Protein AF-A0A8H3D8M4-F1 (afdb_monomer)

Mean predicted aligned error: 23.38 Å

Solvent-accessible surface area (backbone atoms only — not comparable to full-atom values): 18967 Å² total; per-residue (Å²): 136,84,85,84,76,81,76,81,79,76,80,73,78,76,80,76,82,80,77,78,79,80,81,75,84,79,83,83,85,80,83,78,85,78,88,73,93,68,90,73,90,82,71,57,75,72,57,60,55,52,68,71,66,71,61,83,83,73,72,85,71,72,82,76,78,73,50,75,65,56,54,49,50,57,50,52,50,52,50,52,50,52,58,72,64,51,72,63,98,80,32,80,66,53,53,50,51,49,53,50,50,53,53,51,51,52,51,54,51,50,52,51,52,53,50,54,52,52,54,54,52,62,76,71,54,80,87,80,80,86,84,90,87,84,86,86,89,80,93,73,91,72,83,81,79,76,76,83,75,83,68,81,68,96,81,73,78,77,51,77,66,57,54,49,52,67,69,70,68,61,81,83,75,83,71,92,67,93,71,91,78,66,81,82,69,80,74,69,52,91,46,48,39,74,58,8,51,54,47,38,62,76,75,40,47,85,30,35,36,36,53,82,90,45,64,65,58,88,36,55,43,38,37,54,40,69,74,34,47,40,60,63,55,84,97,53,91,64,44,68,41,38,42,71,62,62,46,60,33,41,68,54,55,46,47,56,30,43,41,29,39,52,77,68,33,60,72,49,82,70,93,55,83,46,45,84,50,66,65,62,40,21,8,30,50,42,26,44,65,71,55,15,103

InterPro domains:
  IPR002327 Cytochrome c, class IA/ IB [PR00604] (203-210)
  IPR002327 Cytochrome c, class IA/ IB [PR00604] (216-231)
  IPR002327 Cytochrome c, class IA/ IB [PR00604] (232-242)
  IPR002327 Cytochrome c, class IA/ IB [PR00604] (246-262)
  IPR002327 Cytochrome c, class IA/ IB [PR00604] (265-275)
  IPR002327 Cytochrome c, class IA/ IB [PR00604] (282-290)
  IPR002327 Cytochrome c, class IA/ IB [PTHR11961] (183-290)
  IPR009056 Cytochrome c-like domain [PF00034] (194-290)
  IPR009056 Cytochrome c-like domain [PS51007] (191-292)
  IPR028160 Ribosome biogenesis protein Slx9-like [PF15341] (66-167)
  IPR036909 Cytochrome c-like domain superfamily [G3DSA:1.10.760.10] (176-291)
  IPR036909 Cytochrome c-like domain superfamily [SSF46626] (190-289)

Secondary structure (DSSP, 8-state):
------------PPPPP-PPP--PPP--------------TT--HHHHHHHHH-S--------PPPPHHHHHHHHHHHHHHHHHT---S--HHHHHHHHHHHHHHHHHHHHHHHHHHHHHHHHH-PPPPP----------PPP----------TT-PPPHHHHHHHHH-S--------S-----PPPP----HHHHHHHHHHHTTTT---STTPPP-SS---TT-TTPBTT--TT----HHHHHH-PBP-HHHHHHHHH-HHHHSTT----------HHHHHHHHHHHHHH--

Nearest PDB structures (foldseek):
  7mri-assembly3_E  TM=1.004E+00  e=3.363E-17  Saccharomyces cerevisiae S288C
  2n18-assembly1_B  TM=9.962E-01  e=3.153E-17  Saccharomyces cerevisiae S288C
  6egy-assembly1_A  TM=9.968E-01  e=4.083E-17  Saccharomyces cerevisiae
  4ye1-assembly2_B  TM=9.986E-01  e=8.871E-17  Saccharomyces cerevisiae S288C
  1raq-assembly1_A-2  TM=9.932E-01  e=2.056E-16  Saccharomyces cerevisiae

Organism: NCBI:txid456999

Radius of gyration: 39.95 Å; Cα contacts (8 Å, |Δi|>4): 185; chains: 1; bounding box: 75×94×117 Å

Sequence (293 aa):
MPKDRRSKLTQRHQPSAKTTSRIFAVSEGQTEKLDQGKDFSGLSANELLRTTVTQPTSTPKAPAVPTKKEKQQAKHERFLQRLAAGTPPYSKSHNRRLKRKQKATLSTDLESVQKALNSIAEDILPPAAEPDGKPEDGHTARPKQVSRMIGEGKGVTLTKQQRKRALFNFPNHILHLSHSSHPSKMPFADGKADAGAKLFTTRCAQCHTTEAGGPHKVGPNLHGLFGRKTGQAAGFSYTEANIKKGVTWNEQTLFDYLENPKKYIPGTKMAFAGLKKDKDRNDLITWLRENTK

Foldseek 3Di:
DDDDDPDPPPPDDDDPDDDDDDDDDDDDDDDDDDDDPDDPVDDDPVVVVVVVVPDPPPDPDDPDDDDPVVVVVVVVVVVVVCVVVCPDPPDVVVVVVVVVVVVVVVVVVVVVVVVVVVVVVVVPDDDDDDDDDDDDDDDDDDDDDDDPPPDDDDPDDDDPVRVVVVVVPDPPPPDPDPDDDDPCPDAADAAAQVLLVVCCVVAPVQQEAQDDVDDGHVHAYCAVQAQDFFPPRPPDDWDPQRVVLRDGDDLRLQLVCQQAVCVSRPPGPPPHRHDNDSNNSNNNSNNSVVRRD

Structure (mmCIF, N/CA/C/O backbone):
data_AF-A0A8H3D8M4-F1
#
_entry.id   AF-A0A8H3D8M4-F1
#
loop_
_atom_site.group_PDB
_atom_site.id
_atom_site.type_symbol
_atom_site.label_atom_id
_atom_site.label_alt_id
_atom_site.label_comp_id
_atom_site.label_asym_id
_atom_site.label_entity_id
_atom_site.label_seq_id
_atom_site.pdbx_PDB_ins_code
_atom_site.Cartn_x
_atom_site.Cartn_y
_atom_site.Cartn_z
_atom_site.occupancy
_atom_site.B_iso_or_equiv
_atom_site.auth_seq_id
_atom_site.auth_comp_id
_atom_site.auth_asym_id
_atom_site.auth_atom_id
_atom_site.pdbx_PDB_model_num
ATOM 1 N N . MET A 1 1 ? 14.894 15.666 51.536 1.00 39.97 1 MET A N 1
ATOM 2 C CA . MET A 1 1 ? 15.602 14.600 50.791 1.00 39.97 1 MET A CA 1
ATOM 3 C C . MET A 1 1 ? 15.336 14.790 49.295 1.00 39.97 1 MET A C 1
ATOM 5 O O . MET A 1 1 ? 14.245 15.245 48.969 1.00 39.97 1 MET A O 1
ATOM 9 N N . PRO A 1 2 ? 16.343 14.627 48.422 1.00 50.88 2 PRO A N 1
ATOM 10 C CA . PRO A 1 2 ? 16.537 15.485 47.245 1.00 50.88 2 PRO A CA 1
ATOM 11 C C . PRO A 1 2 ? 15.731 15.079 46.004 1.00 50.88 2 PRO A C 1
ATOM 13 O O . PRO A 1 2 ? 15.497 13.905 45.752 1.00 50.88 2 PRO A O 1
ATOM 16 N N . LYS A 1 3 ? 15.354 16.084 45.202 1.00 49.78 3 LYS A N 1
ATOM 17 C CA . LYS A 1 3 ? 14.789 15.930 43.854 1.00 49.78 3 LYS A CA 1
ATOM 18 C C . LYS A 1 3 ? 15.902 15.520 42.887 1.00 49.78 3 LYS A C 1
ATOM 20 O O . LYS A 1 3 ? 16.770 16.341 42.586 1.00 49.78 3 LYS A O 1
ATOM 25 N N . ASP A 1 4 ? 15.843 14.299 42.366 1.00 50.12 4 ASP A N 1
ATOM 26 C CA . ASP A 1 4 ? 16.759 13.834 41.324 1.00 50.12 4 ASP A CA 1
ATOM 27 C C . ASP A 1 4 ? 16.557 14.620 40.022 1.00 50.12 4 ASP A C 1
ATOM 29 O O . ASP A 1 4 ? 15.626 14.405 39.241 1.00 50.12 4 ASP A O 1
ATOM 33 N N . ARG A 1 5 ? 17.475 15.556 39.765 1.00 53.50 5 ARG A N 1
ATOM 34 C CA . ARG A 1 5 ? 17.695 16.123 38.434 1.00 53.50 5 ARG A CA 1
ATOM 35 C C . ARG A 1 5 ? 18.398 15.071 37.585 1.00 53.50 5 ARG A C 1
ATOM 37 O O . ARG A 1 5 ? 19.619 14.948 37.622 1.00 53.50 5 ARG A O 1
ATOM 44 N N . ARG A 1 6 ? 17.638 14.355 36.759 1.00 48.19 6 ARG A N 1
ATOM 45 C CA . ARG A 1 6 ? 18.206 13.528 35.689 1.00 48.19 6 ARG A CA 1
ATOM 46 C C . ARG A 1 6 ? 18.888 14.445 34.668 1.00 48.19 6 ARG A C 1
ATOM 48 O O . ARG A 1 6 ? 18.226 15.148 33.902 1.00 48.19 6 ARG A O 1
ATOM 55 N N . SER A 1 7 ? 20.216 14.479 34.699 1.00 52.22 7 SER A N 1
ATOM 56 C CA . SER A 1 7 ? 21.042 15.192 33.731 1.00 52.22 7 SER A CA 1
ATOM 57 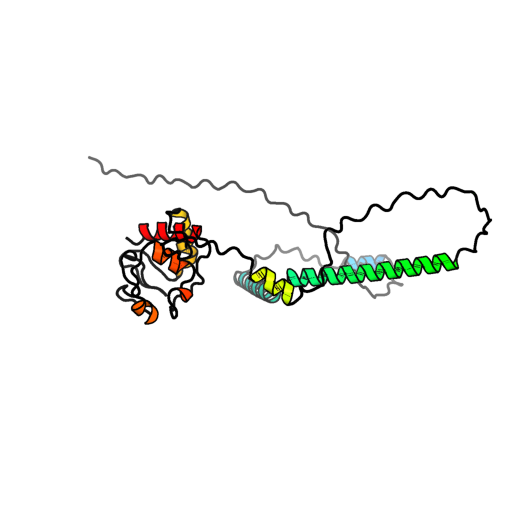C C . SER A 1 7 ? 20.819 14.601 32.334 1.00 52.22 7 SER A C 1
ATOM 59 O O . SER A 1 7 ? 20.891 13.392 32.114 1.00 52.22 7 SER A O 1
ATOM 61 N N . LYS A 1 8 ? 20.503 15.464 31.363 1.00 51.81 8 LYS A N 1
ATOM 62 C CA . LYS A 1 8 ? 20.513 15.098 29.945 1.00 51.81 8 LYS A CA 1
ATOM 63 C C . LYS A 1 8 ? 21.968 14.885 29.540 1.00 51.81 8 LYS A C 1
ATOM 65 O O . LYS A 1 8 ? 22.690 15.851 29.308 1.00 51.81 8 LYS A O 1
ATOM 70 N N . LEU A 1 9 ? 22.382 13.623 29.458 1.00 47.78 9 LEU A N 1
ATOM 71 C CA . LEU A 1 9 ? 23.601 13.217 28.772 1.00 47.78 9 LEU A CA 1
ATOM 72 C C . LEU A 1 9 ? 23.434 13.569 27.290 1.00 47.78 9 LEU A C 1
ATOM 74 O O . LEU A 1 9 ? 22.793 12.854 26.520 1.00 47.78 9 LEU A O 1
ATOM 78 N N . THR A 1 10 ? 23.958 14.725 26.903 1.00 52.84 10 THR A N 1
ATOM 79 C CA . THR A 1 10 ? 24.082 15.135 25.511 1.00 52.84 10 THR A CA 1
ATOM 80 C C . THR A 1 10 ? 25.160 14.270 24.868 1.00 52.84 10 THR A C 1
ATOM 82 O O . THR A 1 10 ? 26.339 14.617 24.840 1.00 52.84 10 THR A O 1
ATOM 85 N N . GLN A 1 11 ? 24.765 13.112 24.335 1.00 55.69 11 GLN A N 1
ATOM 86 C CA . GLN A 1 11 ? 25.583 12.423 23.343 1.00 55.69 11 GLN A CA 1
ATOM 87 C C . GLN A 1 11 ? 25.663 13.327 22.110 1.00 55.69 11 GLN A C 1
ATOM 89 O O . GLN A 1 11 ? 24.791 13.337 21.243 1.00 55.69 11 GLN A O 1
ATOM 94 N N . ARG A 1 12 ? 26.710 14.155 22.070 1.00 49.47 12 ARG A N 1
ATOM 95 C CA . ARG A 1 12 ? 27.158 14.830 20.856 1.00 49.47 12 ARG A CA 1
ATOM 96 C C . ARG A 1 12 ? 27.450 13.745 19.824 1.00 49.47 12 ARG A C 1
ATOM 98 O O . ARG A 1 12 ? 28.353 12.935 20.017 1.00 49.47 12 ARG A O 1
ATOM 105 N N . HIS A 1 13 ? 26.684 13.730 18.737 1.00 55.25 13 HIS A N 1
ATOM 106 C CA . HIS A 1 13 ? 27.024 12.943 17.561 1.00 55.25 13 HIS A CA 1
ATOM 107 C C . HIS A 1 13 ? 28.431 13.333 17.093 1.00 55.25 13 HIS A C 1
ATOM 109 O O . HIS A 1 13 ? 28.694 14.499 16.795 1.00 55.25 13 HIS A O 1
ATOM 115 N N . GLN A 1 14 ? 29.331 12.351 17.046 1.00 61.38 14 GLN A N 1
ATOM 116 C CA . GLN A 1 14 ? 30.623 12.490 16.385 1.00 61.38 14 GLN A CA 1
ATOM 117 C C . GLN A 1 14 ? 30.388 12.759 14.888 1.00 61.38 14 GLN A C 1
ATOM 119 O O . GLN A 1 14 ? 29.575 12.058 14.273 1.00 61.38 14 GLN A O 1
ATOM 124 N N . PRO A 1 15 ? 31.049 13.756 14.276 1.00 56.66 15 PRO A N 1
ATOM 125 C CA . PRO A 1 15 ? 30.936 13.978 12.843 1.00 56.66 15 PRO A CA 1
ATOM 126 C C . PRO A 1 15 ? 31.562 12.799 12.087 1.00 56.66 15 PRO A C 1
ATOM 128 O O . PRO A 1 15 ? 32.705 12.418 12.325 1.00 56.66 15 PRO A O 1
ATOM 131 N N . SER A 1 16 ? 30.784 12.219 11.171 1.00 60.53 16 SER A N 1
ATOM 132 C CA . SER A 1 16 ? 31.218 11.140 10.281 1.00 60.53 16 SER A CA 1
ATOM 133 C C . SER A 1 16 ? 32.475 11.545 9.499 1.00 60.53 16 SER A C 1
ATOM 135 O O . SER A 1 16 ? 32.587 12.683 9.033 1.00 60.53 16 SER A O 1
ATOM 137 N N . ALA A 1 17 ? 33.422 10.611 9.382 1.00 54.72 17 ALA A N 1
ATOM 138 C CA . ALA A 1 17 ? 34.697 10.780 8.699 1.00 54.72 17 ALA A CA 1
ATOM 139 C C . ALA A 1 17 ? 34.510 11.396 7.301 1.00 54.72 17 ALA A C 1
ATOM 141 O O . ALA A 1 17 ? 33.789 10.867 6.453 1.00 54.72 17 ALA A O 1
ATOM 142 N N . LYS A 1 18 ? 35.169 12.537 7.067 1.00 54.69 18 LYS A N 1
ATOM 143 C CA . LYS A 1 18 ? 35.181 13.228 5.775 1.00 54.69 18 LYS A CA 1
ATOM 144 C C . LYS A 1 18 ? 35.821 12.310 4.732 1.00 54.69 18 LYS A C 1
ATOM 146 O O . LYS A 1 18 ? 37.020 12.058 4.783 1.00 54.69 18 LYS A O 1
ATOM 151 N N . THR A 1 19 ? 35.031 11.829 3.778 1.00 53.59 19 THR A N 1
ATOM 152 C CA . THR A 1 19 ? 35.547 11.146 2.589 1.00 53.59 19 THR A CA 1
ATOM 153 C C . THR A 1 19 ? 36.366 12.132 1.765 1.00 53.59 19 THR A C 1
ATOM 155 O O . THR A 1 19 ? 35.858 13.189 1.383 1.00 53.59 19 THR A O 1
ATOM 158 N N .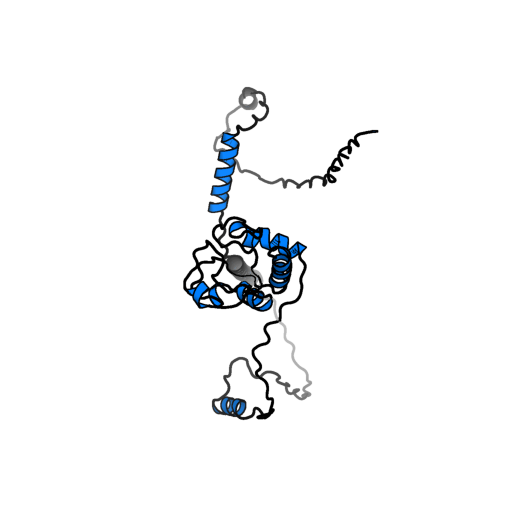 THR A 1 20 ? 37.621 11.785 1.499 1.00 52.81 20 THR A N 1
ATOM 159 C CA . THR A 1 20 ? 38.557 12.525 0.651 1.00 52.81 20 THR A CA 1
ATOM 160 C C . THR A 1 20 ? 37.907 12.855 -0.694 1.00 52.81 20 THR A C 1
ATOM 162 O O . THR A 1 20 ? 37.347 11.988 -1.369 1.00 52.81 20 THR A O 1
ATOM 165 N N . SER A 1 21 ? 37.945 14.133 -1.066 1.00 52.91 21 SER A N 1
ATOM 166 C CA . SER A 1 21 ? 37.446 14.639 -2.341 1.00 52.91 21 SER A CA 1
ATOM 167 C C . SER A 1 21 ? 38.128 13.910 -3.495 1.00 52.91 21 SER A C 1
ATOM 169 O O . SER A 1 21 ? 39.345 13.989 -3.651 1.00 52.91 21 SER A O 1
ATOM 171 N N . ARG A 1 22 ? 37.344 13.208 -4.317 1.00 51.41 22 ARG A N 1
ATOM 172 C CA . ARG A 1 22 ? 37.815 12.685 -5.601 1.00 51.41 22 ARG A CA 1
ATOM 173 C C . ARG A 1 22 ? 38.207 13.864 -6.487 1.00 51.41 22 ARG A C 1
ATOM 175 O O . ARG A 1 22 ? 37.348 14.649 -6.883 1.00 51.41 22 ARG A O 1
ATOM 182 N N . ILE A 1 23 ? 39.498 13.971 -6.773 1.00 53.66 23 ILE A N 1
ATOM 183 C CA . ILE A 1 23 ? 40.046 14.834 -7.815 1.00 53.66 23 ILE A CA 1
ATOM 184 C C 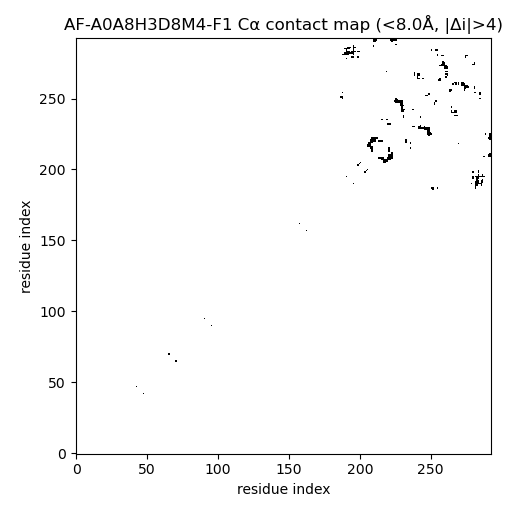. ILE A 1 23 ? 39.613 14.217 -9.147 1.00 53.66 23 ILE A C 1
ATOM 186 O O . ILE A 1 23 ? 39.991 13.091 -9.464 1.00 53.66 23 ILE A O 1
ATOM 190 N N . PHE A 1 24 ? 38.769 14.920 -9.898 1.00 48.31 24 PHE A N 1
ATOM 191 C CA . PHE A 1 24 ? 38.524 14.590 -11.297 1.00 48.31 24 PHE A CA 1
ATOM 192 C C . PHE A 1 24 ? 39.594 15.292 -12.129 1.00 48.31 24 PHE A C 1
ATOM 194 O O . PHE A 1 24 ? 39.719 16.513 -12.071 1.00 48.31 24 PHE A O 1
ATOM 201 N N . ALA A 1 25 ? 40.367 14.505 -12.875 1.00 46.09 25 ALA A N 1
ATOM 202 C CA . ALA A 1 25 ? 41.256 15.007 -13.908 1.00 46.09 25 ALA A CA 1
ATOM 203 C C . ALA A 1 25 ? 40.425 15.756 -14.962 1.00 46.09 25 ALA A C 1
ATOM 205 O O . ALA A 1 25 ? 39.492 15.195 -15.542 1.00 46.09 25 ALA A O 1
ATOM 206 N N . VAL A 1 26 ? 40.745 17.032 -15.164 1.00 46.44 26 VAL A N 1
ATOM 207 C CA . VAL A 1 26 ? 40.262 17.838 -16.285 1.00 46.44 26 VAL A CA 1
ATOM 208 C C . VAL A 1 26 ? 41.054 17.393 -17.508 1.00 46.44 26 VAL A C 1
ATOM 210 O O . VAL A 1 26 ? 42.276 17.493 -17.522 1.00 46.44 26 VAL A O 1
ATOM 213 N N . SER A 1 27 ? 40.374 16.854 -18.515 1.00 47.94 27 SER A N 1
ATOM 214 C CA . SER A 1 27 ? 40.968 16.639 -19.831 1.00 47.94 27 SER A CA 1
ATOM 215 C C . SER A 1 27 ? 41.099 17.990 -20.534 1.00 47.94 27 SER A C 1
ATOM 217 O O . SER A 1 27 ? 40.091 18.582 -20.925 1.00 47.94 27 SER A O 1
ATOM 219 N N . GLU A 1 28 ? 42.335 18.465 -20.664 1.00 51.56 28 GLU A N 1
ATOM 220 C CA . GLU A 1 28 ? 42.736 19.490 -21.627 1.00 51.56 28 GLU A CA 1
ATOM 221 C C . GLU A 1 28 ? 42.433 19.017 -23.056 1.00 51.56 28 GLU A C 1
ATOM 223 O O . GLU A 1 28 ? 42.561 17.832 -23.368 1.00 51.56 28 GLU A O 1
ATOM 228 N N . GLY A 1 29 ? 42.039 19.951 -23.925 1.00 57.03 29 GLY A N 1
ATOM 229 C CA . GLY A 1 29 ? 41.916 19.698 -25.361 1.00 57.03 29 GLY A CA 1
ATOM 230 C C . GLY A 1 29 ? 40.620 20.197 -25.993 1.00 57.03 29 GLY A C 1
ATOM 231 O O . GLY A 1 29 ? 39.897 19.419 -26.607 1.00 57.03 29 GLY A O 1
ATOM 232 N N . GLN A 1 30 ? 40.333 21.495 -25.891 1.00 37.84 30 GLN A N 1
ATOM 233 C CA . GLN A 1 30 ? 39.521 22.176 -26.900 1.00 37.84 30 GLN A CA 1
ATOM 234 C C . GLN A 1 30 ? 40.404 23.203 -27.602 1.00 37.84 30 GLN A C 1
ATOM 236 O O . GLN A 1 30 ? 40.668 24.279 -27.080 1.00 37.84 30 GLN A O 1
ATOM 241 N N . THR A 1 31 ? 40.886 22.849 -28.791 1.00 45.94 31 THR A N 1
ATOM 242 C CA . THR A 1 31 ? 41.354 23.832 -29.765 1.00 45.94 31 THR A CA 1
ATOM 243 C C . THR A 1 31 ? 40.118 24.428 -30.432 1.00 45.94 31 THR A C 1
ATOM 245 O O . THR A 1 31 ? 39.518 23.792 -31.301 1.00 45.94 31 THR A O 1
ATOM 248 N N . GLU A 1 32 ? 39.710 25.624 -30.015 1.00 44.00 32 GLU A N 1
ATOM 249 C CA . GLU A 1 32 ? 38.830 26.456 -30.834 1.00 44.00 32 GLU A CA 1
ATOM 250 C C . GLU A 1 32 ? 39.631 26.973 -32.034 1.00 44.00 32 GLU A C 1
ATOM 252 O O . GLU A 1 32 ? 40.672 27.610 -31.881 1.00 44.00 32 GLU A O 1
ATOM 257 N N . LYS A 1 33 ? 39.145 26.693 -33.246 1.00 46.56 33 LYS A N 1
ATOM 258 C CA . LYS A 1 33 ? 39.564 27.434 -34.434 1.00 46.56 33 LYS A CA 1
ATOM 259 C C . LYS A 1 33 ? 38.859 28.787 -34.395 1.00 46.56 33 LYS A C 1
ATOM 261 O O . LYS A 1 33 ? 37.658 28.859 -34.640 1.00 46.56 33 LYS A O 1
ATOM 266 N N . LEU A 1 34 ? 39.608 29.835 -34.070 1.00 43.38 34 LEU A N 1
ATOM 267 C CA . LEU A 1 34 ? 39.201 31.217 -34.290 1.00 43.38 34 LEU A CA 1
ATOM 268 C C . LEU A 1 34 ? 39.402 31.542 -35.770 1.00 43.38 34 LEU A C 1
ATOM 270 O O . LEU A 1 34 ? 40.530 31.613 -36.251 1.00 43.38 34 LEU A O 1
ATOM 274 N N . ASP A 1 35 ? 38.293 31.711 -36.478 1.00 49.62 35 ASP A N 1
ATOM 275 C CA . ASP A 1 35 ? 38.270 32.254 -37.829 1.00 49.62 35 ASP A CA 1
ATOM 276 C C . ASP A 1 35 ? 38.431 33.779 -37.715 1.00 49.62 35 ASP A C 1
ATOM 278 O O . ASP A 1 35 ? 37.522 34.485 -37.271 1.00 49.62 35 ASP A O 1
ATOM 282 N N . GLN A 1 36 ? 39.626 34.291 -38.009 1.00 43.41 36 GLN A N 1
ATOM 283 C CA . GLN A 1 36 ? 39.880 35.728 -38.109 1.00 43.41 36 GLN A CA 1
ATOM 284 C C . GLN A 1 36 ? 40.229 36.065 -39.553 1.00 43.41 36 GLN A C 1
ATOM 286 O O . GLN A 1 36 ? 41.393 36.115 -39.942 1.00 43.41 36 GLN A O 1
ATOM 291 N N . GLY A 1 37 ? 39.194 36.348 -40.340 1.00 50.25 37 GLY A N 1
ATOM 292 C CA . GLY A 1 37 ? 39.338 37.178 -41.526 1.00 50.25 37 GLY A CA 1
ATOM 293 C C . GLY A 1 37 ? 39.650 38.607 -41.093 1.00 50.25 37 GLY A C 1
ATOM 294 O O . GLY A 1 37 ? 38.737 39.355 -40.747 1.00 50.25 37 GLY A O 1
ATOM 295 N N . LYS A 1 38 ? 40.934 38.967 -41.063 1.00 52.09 38 LYS A N 1
ATOM 296 C CA . LYS A 1 38 ? 41.422 40.349 -41.152 1.00 52.09 38 LYS A CA 1
ATOM 297 C C . LYS A 1 38 ? 42.849 40.317 -41.685 1.00 52.09 38 LYS A C 1
ATOM 299 O O . LYS A 1 38 ? 43.746 39.764 -41.058 1.00 52.09 38 LYS A O 1
ATOM 304 N N . ASP A 1 39 ? 43.024 40.894 -42.863 1.00 57.56 39 ASP A N 1
ATOM 305 C CA . ASP A 1 39 ? 44.295 40.975 -43.569 1.00 57.56 39 ASP A CA 1
ATOM 306 C C . ASP A 1 39 ? 45.265 41.888 -42.800 1.00 57.56 39 ASP A C 1
ATOM 308 O O . ASP A 1 39 ? 45.011 43.078 -42.620 1.00 57.56 39 ASP A O 1
ATOM 312 N N . PHE A 1 40 ? 46.382 41.331 -42.322 1.00 57.62 40 PHE A N 1
ATOM 313 C CA . PHE A 1 40 ? 47.414 42.051 -41.555 1.00 57.62 40 PHE A CA 1
ATOM 314 C C . PHE A 1 40 ? 48.670 42.375 -42.380 1.00 57.62 40 PHE A C 1
ATOM 316 O O . PHE A 1 40 ? 49.752 42.581 -41.832 1.00 57.62 40 PHE A O 1
ATOM 323 N N . SER A 1 41 ? 48.565 42.453 -43.705 1.00 56.41 41 SER A N 1
ATOM 324 C CA . SER A 1 41 ? 49.718 42.629 -44.599 1.00 56.41 41 SER A CA 1
ATOM 325 C C . SER A 1 41 ? 50.229 44.077 -44.709 1.00 56.41 41 SER A C 1
ATOM 327 O O . SER A 1 41 ? 50.651 44.492 -45.786 1.00 56.41 41 SER A O 1
ATOM 329 N N . GLY A 1 42 ? 50.191 44.867 -43.630 1.00 59.19 42 GLY A N 1
ATOM 330 C CA . GLY A 1 42 ? 50.612 46.274 -43.701 1.00 59.19 42 GLY A CA 1
ATOM 331 C C . GLY A 1 42 ? 50.933 47.002 -42.395 1.00 59.19 42 GLY A C 1
ATOM 332 O O . GLY A 1 42 ? 51.218 48.193 -42.455 1.00 59.19 42 GLY A O 1
ATOM 333 N N . LEU A 1 43 ? 50.912 46.346 -41.230 1.00 64.12 43 LEU A N 1
ATOM 334 C CA . LEU A 1 43 ? 51.152 47.028 -39.950 1.00 64.12 43 LEU A CA 1
ATOM 335 C C . LEU A 1 43 ? 52.520 46.668 -39.362 1.00 64.12 43 LEU A C 1
ATOM 337 O O . LEU A 1 43 ? 52.912 45.503 -39.304 1.00 64.12 43 LEU A O 1
ATOM 341 N N . SER A 1 44 ? 53.245 47.690 -38.908 1.00 70.94 44 SER A N 1
ATOM 342 C CA . SER A 1 44 ? 54.532 47.543 -38.225 1.00 70.94 44 SER A CA 1
ATOM 343 C C . SER A 1 44 ? 54.345 46.897 -36.848 1.00 70.94 44 SER A C 1
ATOM 345 O O . SER A 1 44 ? 53.371 47.172 -36.146 1.00 70.94 44 SER A O 1
ATOM 347 N N . ALA A 1 45 ? 55.306 46.067 -36.429 1.00 64.81 45 ALA A N 1
ATOM 348 C CA . ALA A 1 45 ? 55.264 45.290 -35.184 1.00 64.81 45 ALA A CA 1
ATOM 349 C C . ALA A 1 45 ? 54.981 46.134 -33.921 1.00 64.81 45 ALA A C 1
ATOM 351 O O . ALA A 1 45 ? 54.374 45.647 -32.967 1.00 64.81 45 ALA A O 1
ATOM 352 N N . ASN A 1 46 ? 55.350 47.419 -33.926 1.00 69.75 46 ASN A N 1
ATOM 353 C CA . ASN A 1 46 ? 55.079 48.336 -32.815 1.00 69.75 46 ASN A CA 1
ATOM 354 C C . ASN A 1 46 ? 53.617 48.807 -32.736 1.00 69.75 46 ASN A C 1
ATOM 356 O O . ASN A 1 46 ? 53.164 49.222 -31.670 1.00 69.75 46 ASN A O 1
ATOM 360 N N . GLU A 1 47 ? 52.864 48.737 -33.831 1.00 63.31 47 GLU A N 1
ATOM 361 C CA . GLU A 1 47 ? 51.455 49.133 -33.878 1.00 63.31 47 GLU A CA 1
ATOM 362 C C . GLU A 1 47 ? 50.545 48.000 -33.382 1.00 63.31 47 GLU A C 1
ATOM 364 O O . GLU A 1 47 ? 49.617 48.240 -32.609 1.00 63.31 47 GLU A O 1
ATOM 369 N N . LEU A 1 48 ? 50.910 46.747 -33.680 1.00 60.31 48 LEU A N 1
ATOM 370 C CA . LEU A 1 48 ? 50.278 45.556 -33.104 1.00 60.31 48 LEU A CA 1
ATOM 371 C C . LEU A 1 48 ? 50.408 45.523 -31.573 1.00 60.31 48 LEU A C 1
ATOM 373 O O . LEU A 1 48 ? 49.419 45.282 -30.880 1.00 60.31 48 LEU A O 1
ATOM 377 N N . LEU A 1 49 ? 51.579 45.878 -31.035 1.00 61.75 49 LEU A N 1
ATOM 378 C CA . LEU A 1 49 ? 51.811 45.930 -29.586 1.00 61.75 49 LEU A CA 1
ATOM 379 C C . LEU A 1 49 ? 50.978 47.008 -28.872 1.00 61.75 49 LEU A C 1
ATOM 381 O O . LEU A 1 49 ? 50.623 46.837 -27.706 1.00 61.75 49 LEU A O 1
ATOM 385 N N . ARG A 1 50 ? 50.606 48.102 -29.548 1.00 62.72 50 ARG A N 1
ATOM 386 C CA . ARG A 1 50 ? 49.755 49.148 -28.949 1.00 62.72 50 ARG A CA 1
ATOM 387 C C . ARG A 1 50 ? 48.290 48.728 -28.852 1.00 62.72 50 ARG A C 1
ATOM 389 O O . ARG A 1 50 ? 47.640 49.059 -27.860 1.00 62.72 50 ARG A O 1
ATOM 396 N N . THR A 1 51 ? 47.794 47.948 -29.815 1.00 58.62 51 THR A N 1
ATOM 397 C CA . THR A 1 51 ? 46.411 47.434 -29.784 1.00 58.62 51 THR A CA 1
ATOM 398 C C . THR A 1 51 ? 46.174 46.423 -28.659 1.00 58.62 51 THR A C 1
ATOM 400 O O . THR A 1 51 ? 45.074 46.354 -28.117 1.00 58.62 51 THR A O 1
ATOM 403 N N . THR A 1 52 ? 47.212 45.701 -28.229 1.00 53.12 52 THR A N 1
ATOM 404 C CA . THR A 1 52 ? 47.132 44.760 -27.099 1.00 53.12 52 THR A CA 1
ATOM 405 C C . THR A 1 52 ? 47.303 45.418 -25.727 1.00 53.12 52 THR A C 1
ATOM 407 O O . THR A 1 52 ? 46.957 44.812 -24.718 1.00 53.12 52 THR A O 1
ATOM 410 N N . VAL A 1 53 ? 47.828 46.648 -25.665 1.00 51.56 53 VAL A N 1
ATOM 411 C CA . VAL A 1 53 ? 48.168 47.329 -24.396 1.00 51.56 53 VAL A CA 1
ATOM 412 C C . VAL A 1 53 ? 47.042 48.236 -23.881 1.00 51.56 53 VAL A C 1
ATOM 414 O O . VAL A 1 53 ? 47.030 48.597 -22.709 1.00 51.56 53 VAL A O 1
ATOM 417 N N . THR A 1 54 ? 46.033 48.545 -24.698 1.00 48.19 54 THR A N 1
ATOM 418 C CA . THR A 1 54 ? 44.837 49.297 -24.269 1.00 48.19 54 THR A CA 1
ATOM 419 C C . THR A 1 54 ? 43.606 48.400 -24.145 1.00 48.19 54 THR A C 1
ATOM 421 O O . THR A 1 54 ? 42.555 48.664 -24.717 1.00 48.19 54 THR A O 1
ATOM 424 N N . GLN A 1 55 ? 43.701 47.341 -23.338 1.00 46.22 55 GLN A N 1
ATOM 425 C CA . GLN A 1 55 ? 42.518 46.869 -22.618 1.00 46.22 55 GLN A CA 1
ATOM 426 C C . GLN A 1 55 ? 42.552 47.471 -21.210 1.00 46.22 55 GLN A C 1
ATOM 428 O O . GLN A 1 55 ? 43.536 47.265 -20.497 1.00 46.22 55 GLN A O 1
ATOM 433 N N . PRO A 1 56 ? 41.527 48.235 -20.784 1.00 43.22 56 PRO A N 1
ATOM 434 C CA . PRO A 1 56 ? 41.447 48.682 -19.406 1.00 43.22 56 PRO A CA 1
ATOM 435 C C . PRO A 1 56 ? 41.363 47.446 -18.513 1.00 43.22 56 PRO A C 1
ATOM 437 O O . PRO A 1 56 ? 40.468 46.611 -18.648 1.00 43.22 56 PRO A O 1
ATOM 440 N N . THR A 1 57 ? 42.319 47.333 -17.601 1.00 43.16 57 THR A N 1
ATOM 441 C CA . THR A 1 57 ? 42.359 46.333 -16.542 1.00 43.16 57 THR A CA 1
ATOM 442 C C . THR A 1 57 ? 41.185 46.564 -15.591 1.00 43.16 57 THR A C 1
ATOM 444 O O . THR A 1 57 ? 41.307 47.196 -14.543 1.00 43.16 57 THR A O 1
ATOM 447 N N . SER A 1 58 ? 40.006 46.041 -15.937 1.00 47.19 58 SER A N 1
ATOM 448 C CA . SER A 1 58 ? 38.965 45.821 -14.942 1.00 47.19 58 SER A CA 1
ATOM 449 C C . SER A 1 58 ? 39.487 44.753 -13.987 1.00 47.19 58 SER A C 1
ATOM 451 O O . SER A 1 58 ? 39.625 43.582 -14.347 1.00 47.19 58 SER A O 1
ATOM 453 N N . THR A 1 59 ? 39.823 45.179 -12.778 1.00 48.44 59 THR A N 1
ATOM 454 C CA . THR A 1 59 ? 40.095 44.321 -11.628 1.00 48.44 59 THR A CA 1
ATOM 455 C C . THR A 1 59 ? 39.083 43.166 -11.561 1.00 48.44 59 THR A C 1
ATOM 457 O O . THR A 1 59 ? 37.878 43.402 -11.707 1.00 48.44 59 THR A O 1
ATOM 460 N N . PRO A 1 60 ? 39.513 41.906 -11.345 1.00 48.12 60 PRO A N 1
ATOM 461 C CA . PRO A 1 60 ? 38.583 40.796 -11.203 1.00 48.12 60 PRO A CA 1
ATOM 462 C C . PRO A 1 60 ? 37.810 40.975 -9.894 1.00 48.12 60 PRO A C 1
ATOM 464 O O . PRO A 1 60 ? 38.286 40.661 -8.803 1.00 48.12 60 PRO A O 1
ATOM 467 N N . LYS A 1 61 ? 36.600 41.525 -10.000 1.00 49.88 61 LYS A N 1
ATOM 468 C CA . LYS A 1 61 ? 35.628 41.562 -8.910 1.00 49.88 61 LYS A CA 1
ATOM 469 C C . LYS A 1 61 ? 35.344 40.115 -8.500 1.00 49.88 61 LYS A C 1
ATOM 471 O O . LYS A 1 61 ? 34.947 39.305 -9.335 1.00 49.88 61 LYS A O 1
ATOM 476 N N . ALA A 1 62 ? 35.574 39.798 -7.225 1.00 58.06 62 ALA A N 1
ATOM 477 C CA . ALA A 1 62 ? 35.273 38.494 -6.638 1.00 58.06 62 ALA A CA 1
ATOM 478 C C . ALA A 1 62 ? 33.868 38.011 -7.063 1.00 58.06 62 ALA A C 1
ATOM 480 O O . ALA A 1 62 ? 32.956 38.842 -7.153 1.00 58.06 62 ALA A O 1
ATOM 481 N N . PRO A 1 63 ? 33.668 36.704 -7.333 1.00 56.44 63 PRO A N 1
ATOM 482 C CA . PRO A 1 63 ? 32.410 36.207 -7.875 1.00 56.44 63 PRO A CA 1
ATOM 483 C C . PRO A 1 63 ? 31.266 36.567 -6.925 1.00 56.44 63 PRO A C 1
ATOM 485 O O . PRO A 1 63 ? 31.223 36.115 -5.779 1.00 56.44 63 PRO A O 1
ATOM 488 N N . ALA A 1 64 ? 30.351 37.415 -7.400 1.00 70.50 64 ALA A N 1
ATOM 489 C CA . ALA A 1 64 ? 29.175 37.809 -6.645 1.00 70.50 64 ALA A CA 1
ATOM 490 C C . ALA A 1 64 ? 28.389 36.548 -6.264 1.00 70.50 64 ALA A C 1
ATOM 492 O O . ALA A 1 64 ? 28.050 35.730 -7.121 1.00 70.50 64 ALA A O 1
ATOM 493 N N . VAL A 1 65 ? 28.129 36.362 -4.968 1.00 75.62 65 VAL A N 1
ATOM 494 C CA . VAL A 1 65 ? 27.328 35.237 -4.482 1.00 75.62 65 VAL A CA 1
ATOM 495 C C . VAL A 1 65 ? 25.937 35.363 -5.107 1.00 75.62 65 VAL A C 1
ATOM 497 O O . VAL A 1 65 ? 25.260 36.355 -4.833 1.00 75.62 65 VAL A O 1
ATOM 500 N N . PRO A 1 66 ? 25.481 34.383 -5.915 1.00 78.38 66 PRO A N 1
ATOM 501 C CA . PRO A 1 66 ? 24.226 34.527 -6.628 1.00 78.38 66 PRO A CA 1
ATOM 502 C C . PRO A 1 66 ? 23.083 34.642 -5.627 1.00 78.38 66 PRO A C 1
ATOM 504 O O . PRO A 1 66 ? 23.011 33.899 -4.629 1.00 78.38 66 PRO A O 1
ATOM 507 N N . THR A 1 67 ? 22.198 35.590 -5.896 1.00 86.25 67 THR A N 1
ATOM 508 C CA . THR A 1 67 ? 21.029 35.866 -5.072 1.00 86.25 67 THR A CA 1
ATOM 509 C C . THR A 1 67 ? 20.133 34.628 -5.003 1.00 86.25 67 THR A C 1
ATOM 511 O O . THR A 1 67 ? 20.173 33.724 -5.846 1.00 86.25 67 THR A O 1
ATOM 514 N N . LYS A 1 68 ? 19.286 34.544 -3.971 1.00 88.88 68 LYS A N 1
ATOM 515 C CA . LYS A 1 68 ? 18.361 33.408 -3.801 1.00 88.88 68 LYS A CA 1
ATOM 516 C C . LYS A 1 68 ? 17.467 33.205 -5.036 1.00 88.88 68 LYS A C 1
ATOM 518 O O . LYS A 1 68 ? 17.161 32.062 -5.373 1.00 88.88 68 LYS A O 1
ATOM 523 N N . LYS A 1 69 ? 17.104 34.299 -5.714 1.00 90.31 69 LYS A N 1
ATOM 524 C CA . LYS A 1 69 ? 16.294 34.304 -6.937 1.00 90.31 69 LYS A CA 1
ATOM 525 C C . LYS A 1 69 ? 17.054 33.706 -8.123 1.00 90.31 69 LYS A C 1
ATOM 527 O O . LYS A 1 69 ? 16.542 32.785 -8.750 1.00 90.31 69 LYS A O 1
ATOM 532 N N . GLU A 1 70 ? 18.297 34.120 -8.351 1.00 89.50 70 GLU A N 1
ATOM 533 C CA . GLU A 1 70 ? 19.151 33.563 -9.413 1.00 89.50 70 GLU A CA 1
ATOM 534 C C . GLU A 1 70 ? 19.440 32.075 -9.183 1.00 89.50 70 GLU A C 1
ATOM 536 O O . GLU A 1 70 ? 19.377 31.268 -10.108 1.00 89.50 70 GLU A O 1
ATOM 541 N N . LYS A 1 71 ? 19.651 31.660 -7.925 1.00 90.00 71 LYS A N 1
ATOM 542 C CA . LYS A 1 71 ? 19.803 30.235 -7.575 1.00 90.00 71 LYS A CA 1
ATOM 543 C C . LYS A 1 71 ? 18.540 29.420 -7.867 1.00 90.00 71 LYS A C 1
ATOM 545 O O . LYS A 1 71 ? 18.644 28.249 -8.234 1.00 90.00 71 LYS A O 1
ATOM 550 N N . GLN A 1 72 ? 17.354 29.994 -7.666 1.00 89.69 72 GLN A N 1
ATOM 551 C CA . GLN A 1 72 ? 16.087 29.331 -7.987 1.00 89.69 72 GLN A CA 1
ATOM 552 C C . GLN A 1 72 ? 15.850 29.267 -9.497 1.00 89.69 72 GLN A C 1
ATOM 554 O O . GLN A 1 72 ? 15.456 28.212 -9.990 1.00 89.69 72 GLN A O 1
ATOM 559 N N . GLN A 1 73 ? 16.158 30.338 -10.226 1.00 91.81 73 GLN A N 1
ATOM 560 C CA . GLN A 1 73 ? 16.062 30.377 -11.685 1.00 91.81 73 GLN A CA 1
ATOM 561 C C . GLN A 1 73 ? 17.023 29.377 -12.333 1.00 91.81 73 GLN A C 1
ATOM 563 O O . GLN A 1 73 ? 16.578 28.543 -13.112 1.00 91.81 73 GLN A O 1
ATOM 568 N N . ALA A 1 74 ? 18.284 29.324 -11.898 1.00 87.88 74 ALA A N 1
ATOM 569 C CA . ALA A 1 74 ? 19.249 28.337 -12.385 1.00 87.88 74 ALA A CA 1
ATOM 570 C C . ALA A 1 74 ? 18.826 26.885 -12.079 1.00 87.88 74 ALA A C 1
ATOM 572 O O . ALA A 1 74 ? 19.094 25.967 -12.855 1.00 87.88 74 ALA A O 1
ATOM 573 N N . LYS A 1 75 ? 18.142 26.640 -10.950 1.00 91.44 75 LYS A N 1
ATOM 574 C CA . LYS A 1 75 ? 17.562 25.318 -10.647 1.00 91.44 75 LYS A CA 1
ATOM 575 C C . LYS A 1 75 ? 16.383 24.984 -11.558 1.00 91.44 75 LYS A C 1
ATOM 577 O O . LYS A 1 75 ? 16.283 23.842 -12.001 1.00 91.44 75 LYS A O 1
ATOM 582 N N . HIS A 1 76 ? 15.504 25.950 -11.812 1.00 91.19 76 HIS A N 1
ATOM 583 C CA . HIS A 1 76 ? 14.357 25.781 -12.699 1.00 91.19 76 HIS A CA 1
ATOM 584 C C . HIS A 1 76 ? 14.805 25.532 -14.144 1.00 91.19 76 HIS A C 1
ATOM 586 O O . HIS A 1 76 ? 14.338 24.595 -14.784 1.00 91.19 76 HIS A O 1
ATOM 592 N N . GLU A 1 77 ? 15.796 26.280 -14.616 1.00 91.62 77 GLU A N 1
ATOM 593 C CA . GLU A 1 77 ? 16.369 26.122 -15.949 1.00 91.62 77 GLU A CA 1
ATOM 594 C C . GLU A 1 77 ? 17.055 24.760 -16.118 1.00 91.62 77 GLU A C 1
ATOM 596 O O . GLU A 1 77 ? 16.791 24.048 -17.084 1.00 91.62 77 GLU A O 1
ATOM 601 N N . ARG A 1 78 ? 17.836 24.307 -15.126 1.00 85.25 78 ARG A N 1
ATOM 602 C CA . ARG A 1 78 ? 18.408 22.946 -15.129 1.00 85.25 78 ARG A CA 1
ATOM 603 C C . ARG A 1 78 ? 17.344 21.850 -15.108 1.00 85.25 78 ARG A C 1
ATOM 605 O O . ARG A 1 78 ? 17.563 20.769 -15.653 1.00 85.25 78 ARG A O 1
ATOM 612 N N . PHE A 1 79 ? 16.204 22.092 -14.465 1.00 84.38 79 PHE A N 1
ATOM 613 C CA . PHE A 1 79 ? 15.080 21.160 -14.476 1.00 84.38 79 PHE A CA 1
ATOM 614 C C . PHE A 1 79 ? 14.442 21.076 -15.869 1.00 84.38 79 PHE A C 1
ATOM 616 O O . PHE A 1 79 ? 14.229 19.970 -16.364 1.00 84.38 79 PHE A O 1
ATOM 623 N N . LEU A 1 80 ? 14.234 22.215 -16.535 1.00 87.44 80 LEU A N 1
ATOM 624 C CA . LEU A 1 80 ? 13.750 22.260 -17.918 1.00 87.44 80 LEU A CA 1
ATOM 625 C C . LEU A 1 80 ? 14.741 21.615 -18.891 1.00 87.44 80 LEU A C 1
ATOM 627 O O . LEU A 1 80 ? 14.333 20.804 -19.715 1.00 87.44 80 LEU A O 1
ATOM 631 N N . GLN A 1 81 ? 16.042 21.867 -18.739 1.00 81.50 81 GLN A N 1
ATOM 632 C CA . GLN A 1 81 ? 17.084 21.195 -19.520 1.00 81.50 81 GLN A CA 1
ATOM 633 C C . GLN A 1 81 ? 17.087 19.681 -19.293 1.00 81.50 81 GLN A C 1
ATOM 635 O O . GLN A 1 81 ? 17.313 18.929 -20.231 1.00 81.50 81 GLN A O 1
ATOM 640 N N . ARG A 1 82 ? 16.795 19.199 -18.079 1.00 75.62 82 ARG A N 1
ATOM 641 C CA . ARG A 1 82 ? 16.694 17.759 -17.790 1.00 75.62 82 ARG A CA 1
ATOM 642 C C . ARG A 1 82 ? 15.442 17.119 -18.391 1.00 75.62 82 ARG A C 1
ATOM 644 O O . ARG A 1 82 ? 15.488 15.947 -18.758 1.00 75.62 82 ARG A O 1
ATOM 651 N N . LEU A 1 83 ? 14.345 17.868 -18.480 1.00 76.94 83 LEU A N 1
ATOM 652 C CA . LEU A 1 83 ? 13.136 17.438 -19.180 1.00 76.94 83 LEU A CA 1
ATOM 653 C C . LEU A 1 83 ? 13.339 17.441 -20.700 1.00 76.94 83 LEU A C 1
ATOM 655 O O . LEU A 1 83 ? 12.939 16.486 -21.358 1.00 76.94 83 LEU A O 1
ATOM 659 N N . ALA A 1 84 ? 14.016 18.456 -21.240 1.00 73.44 84 ALA A N 1
ATOM 660 C CA . ALA A 1 84 ? 14.349 18.570 -22.660 1.00 73.44 84 ALA A CA 1
ATOM 661 C C . ALA A 1 84 ? 15.403 17.537 -23.097 1.00 73.44 84 ALA A C 1
ATOM 663 O O . ALA A 1 84 ? 15.259 16.899 -24.133 1.00 73.44 84 ALA A O 1
ATOM 664 N N . ALA A 1 85 ? 16.411 17.281 -22.259 1.00 69.62 85 ALA A N 1
ATOM 665 C CA . ALA A 1 85 ? 17.353 16.170 -22.404 1.00 69.62 85 ALA A CA 1
ATOM 666 C C . ALA A 1 85 ? 16.732 14.815 -22.022 1.00 69.62 85 ALA A C 1
ATOM 668 O O . ALA A 1 85 ? 17.453 13.813 -21.941 1.00 69.62 85 ALA A O 1
ATOM 669 N N . GLY A 1 86 ? 15.416 14.794 -21.765 1.00 58.81 86 GLY A N 1
ATOM 670 C CA . GLY A 1 86 ? 14.597 13.630 -21.486 1.00 58.81 86 GLY A CA 1
ATOM 671 C C . GLY A 1 86 ? 14.842 12.559 -22.530 1.00 58.81 86 GLY A C 1
ATOM 672 O O . GLY A 1 86 ? 14.209 12.516 -23.575 1.00 58.81 86 GLY A O 1
ATOM 673 N N . THR A 1 87 ? 15.790 11.679 -22.235 1.00 62.19 87 THR A N 1
ATOM 674 C CA . THR A 1 87 ? 16.059 10.497 -23.033 1.00 62.19 87 THR A CA 1
ATOM 675 C C . THR A 1 87 ? 14.921 9.541 -22.703 1.00 62.19 87 THR A C 1
ATOM 677 O O . THR A 1 87 ? 14.862 9.046 -21.571 1.00 62.19 87 THR A O 1
ATOM 680 N N . PRO A 1 88 ? 13.965 9.308 -23.621 1.00 58.06 88 PRO A N 1
ATOM 681 C CA . PRO A 1 88 ? 12.843 8.441 -23.324 1.00 58.06 88 PRO A CA 1
ATOM 682 C C . PRO A 1 88 ? 13.365 7.033 -22.996 1.00 58.06 88 PRO A C 1
ATOM 684 O O . PRO A 1 88 ? 14.377 6.590 -23.552 1.00 58.06 88 PRO A O 1
ATOM 687 N N . PRO A 1 89 ? 12.674 6.283 -22.122 1.00 53.34 89 PRO A N 1
ATOM 688 C CA . PRO A 1 89 ? 13.099 4.971 -21.629 1.00 53.34 89 PRO A CA 1
ATOM 689 C C . PRO A 1 89 ? 13.073 3.873 -22.707 1.00 53.34 89 PRO A C 1
ATOM 691 O O . PRO A 1 89 ? 13.210 2.692 -22.399 1.00 53.34 89 PRO A O 1
ATOM 694 N N . TYR A 1 90 ? 12.937 4.238 -23.981 1.00 59.59 90 TYR A N 1
ATOM 695 C CA . TYR A 1 90 ? 13.163 3.364 -25.114 1.00 59.59 90 TYR A CA 1
ATOM 696 C C . TYR A 1 90 ? 14.322 3.891 -25.954 1.00 59.59 90 TYR A C 1
ATOM 698 O O . TYR A 1 90 ? 14.112 4.539 -26.968 1.00 59.59 90 TYR A O 1
ATOM 706 N N . SER A 1 91 ? 15.560 3.558 -25.580 1.00 61.16 91 SER A N 1
ATOM 707 C CA . SER A 1 91 ? 16.593 3.404 -26.612 1.00 61.16 91 SER A CA 1
ATOM 708 C C . SER A 1 91 ? 17.872 2.675 -26.213 1.00 61.16 91 SER A C 1
ATOM 710 O O . SER A 1 91 ? 18.739 2.576 -27.061 1.00 61.16 91 SER A O 1
ATOM 712 N N . LYS A 1 92 ? 18.061 2.045 -25.039 1.00 65.94 92 LYS A N 1
ATOM 713 C CA . LYS A 1 92 ? 19.238 1.139 -24.912 1.00 65.94 92 LYS A CA 1
ATOM 714 C C . LYS A 1 92 ? 19.226 0.070 -26.018 1.00 65.94 92 LYS A C 1
ATOM 716 O O . LYS A 1 92 ? 20.269 -0.283 -26.551 1.00 65.94 92 LYS A O 1
ATOM 721 N N . SER A 1 93 ? 18.039 -0.402 -26.408 1.00 67.81 93 SER A N 1
ATOM 722 C CA . SER A 1 93 ? 17.843 -1.240 -27.600 1.00 67.81 93 SER A CA 1
ATOM 723 C C . SER A 1 93 ? 18.069 -0.474 -28.914 1.00 67.81 93 SER A C 1
ATOM 725 O O . SER A 1 93 ? 18.827 -0.927 -29.767 1.00 67.81 93 SER A O 1
ATOM 727 N N . HIS A 1 94 ? 17.481 0.714 -29.067 1.00 75.00 94 HIS A N 1
ATOM 728 C CA . HIS A 1 94 ? 17.581 1.505 -30.297 1.00 75.00 94 HIS A CA 1
ATOM 729 C C . HIS A 1 94 ? 18.998 2.056 -30.554 1.00 75.00 94 HIS A C 1
ATOM 731 O O . HIS A 1 94 ? 19.515 1.874 -31.644 1.00 75.00 94 HIS A O 1
ATOM 737 N N . ASN A 1 95 ? 19.701 2.567 -29.544 1.00 77.75 95 ASN A N 1
ATOM 738 C CA . ASN A 1 95 ? 21.121 2.925 -29.590 1.00 77.75 95 ASN A CA 1
ATOM 739 C C . ASN A 1 95 ? 22.009 1.716 -29.893 1.00 77.75 95 ASN A C 1
ATOM 741 O O . ASN A 1 95 ? 22.966 1.838 -30.650 1.00 77.75 95 ASN A O 1
ATOM 745 N N . ARG A 1 96 ? 21.688 0.524 -29.366 1.00 82.94 96 ARG A N 1
ATOM 746 C CA . ARG A 1 96 ? 22.369 -0.713 -29.788 1.00 82.94 96 ARG A CA 1
ATOM 747 C C . ARG A 1 96 ? 22.112 -1.019 -31.265 1.00 82.94 96 ARG A C 1
ATOM 749 O O . ARG A 1 96 ? 23.030 -1.449 -31.953 1.00 82.94 96 ARG A O 1
ATOM 756 N N . ARG A 1 97 ? 20.899 -0.767 -31.765 1.00 83.75 97 ARG A N 1
ATOM 757 C CA . ARG A 1 97 ? 20.546 -0.927 -33.183 1.00 83.75 97 ARG A CA 1
ATOM 758 C C . ARG A 1 97 ? 21.275 0.083 -34.073 1.00 83.75 97 ARG A C 1
ATOM 760 O O . ARG A 1 97 ? 21.794 -0.315 -35.106 1.00 83.75 97 ARG A O 1
ATOM 767 N N . LEU A 1 98 ? 21.366 1.344 -33.654 1.00 80.31 98 LEU A N 1
ATOM 768 C CA . LEU A 1 98 ? 22.099 2.396 -34.359 1.00 80.31 98 LEU A CA 1
ATOM 769 C C . LEU A 1 98 ? 23.600 2.102 -34.389 1.00 80.31 98 LEU A C 1
ATOM 771 O O . LEU A 1 98 ? 24.183 2.113 -35.465 1.00 80.31 98 LEU A O 1
ATOM 775 N N . LYS A 1 99 ? 24.197 1.705 -33.257 1.00 85.62 99 LYS A N 1
ATOM 776 C CA . LYS A 1 99 ? 25.608 1.283 -33.210 1.00 85.62 99 LYS A CA 1
ATOM 777 C C . LYS A 1 99 ? 25.892 0.079 -34.110 1.00 85.62 99 LYS A C 1
ATOM 779 O O . LYS A 1 99 ? 26.934 0.032 -34.750 1.00 85.62 99 LYS A O 1
ATOM 784 N N . ARG A 1 100 ? 24.971 -0.892 -34.188 1.00 87.25 100 ARG A N 1
ATOM 785 C CA . ARG A 1 100 ? 25.094 -2.026 -35.122 1.00 87.25 100 ARG A CA 1
ATOM 786 C C . ARG A 1 100 ? 25.014 -1.577 -36.580 1.00 87.25 100 ARG A C 1
ATOM 788 O O . ARG A 1 100 ? 25.813 -2.047 -37.374 1.00 87.25 100 ARG A O 1
ATOM 795 N N . LYS A 1 101 ? 24.094 -0.664 -36.914 1.00 89.44 101 LYS A N 1
ATOM 796 C CA . LYS A 1 101 ? 23.999 -0.089 -38.264 1.00 89.44 101 LYS A CA 1
ATOM 797 C C . LYS A 1 101 ? 25.269 0.676 -38.641 1.00 89.44 101 LYS A C 1
ATOM 799 O O . LYS A 1 101 ? 25.814 0.404 -39.694 1.00 89.44 101 LYS A O 1
ATOM 804 N N . GLN A 1 102 ? 25.776 1.534 -37.756 1.00 87.81 102 GLN A N 1
ATOM 805 C CA . GLN A 1 102 ? 27.027 2.273 -37.966 1.00 87.81 102 GLN A CA 1
ATOM 806 C C . GLN A 1 102 ? 28.231 1.341 -38.140 1.00 87.81 102 GLN A C 1
ATOM 808 O O . GLN A 1 102 ? 29.065 1.561 -39.005 1.00 87.81 102 GLN A O 1
ATOM 813 N N . LYS A 1 103 ? 28.325 0.267 -37.346 1.00 88.62 103 LYS A N 1
ATOM 814 C CA . LYS A 1 103 ? 29.405 -0.712 -37.512 1.00 88.62 103 LYS A CA 1
ATOM 815 C C . LYS A 1 103 ? 29.300 -1.461 -38.846 1.00 88.62 103 LYS A C 1
ATOM 817 O O . LYS A 1 103 ? 30.329 -1.739 -39.441 1.00 88.62 103 LYS A O 1
ATOM 822 N N . ALA A 1 104 ? 28.081 -1.766 -39.296 1.00 87.50 104 ALA A N 1
ATOM 823 C CA . ALA A 1 104 ? 27.846 -2.423 -40.578 1.00 87.50 104 ALA A CA 1
ATOM 824 C C . ALA A 1 104 ? 28.187 -1.514 -41.771 1.00 87.50 104 ALA A C 1
ATOM 826 O O . ALA A 1 104 ? 28.800 -1.986 -42.717 1.00 87.50 104 ALA A O 1
ATOM 827 N N . THR A 1 105 ? 27.852 -0.220 -41.714 1.00 86.75 105 THR A N 1
ATOM 828 C CA . THR A 1 105 ? 28.239 0.734 -42.768 1.00 86.75 105 THR A CA 1
ATOM 829 C C . THR A 1 105 ? 29.753 0.930 -42.809 1.00 86.75 105 THR A C 1
ATOM 831 O O . THR A 1 105 ? 30.352 0.890 -43.871 1.00 86.75 105 THR A O 1
ATOM 834 N N . LEU A 1 106 ? 30.408 1.030 -41.648 1.00 86.88 106 LEU A N 1
ATOM 835 C CA . LEU A 1 106 ? 31.869 1.134 -41.602 1.00 86.88 106 LEU A CA 1
ATOM 836 C C . LEU A 1 106 ? 32.565 -0.121 -42.147 1.00 86.88 106 LEU A C 1
ATOM 838 O O . LEU A 1 106 ? 33.602 -0.003 -42.787 1.00 86.88 106 LEU A O 1
ATOM 842 N N . SER A 1 107 ? 32.018 -1.322 -41.915 1.00 82.62 107 SER A N 1
ATOM 843 C CA . SER A 1 107 ? 32.593 -2.541 -42.497 1.00 82.62 107 SER A CA 1
ATOM 844 C C . SER A 1 107 ? 32.415 -2.605 -44.011 1.00 82.62 107 SER A C 1
ATOM 846 O O . SER A 1 107 ? 33.349 -3.003 -44.694 1.00 82.62 107 SER A O 1
ATOM 848 N N . THR A 1 108 ? 31.264 -2.179 -44.543 1.00 85.56 108 THR A N 1
ATOM 849 C CA . THR A 1 108 ? 31.059 -2.139 -46.000 1.00 85.56 108 THR A CA 1
ATOM 850 C C . THR A 1 108 ? 31.958 -1.105 -46.667 1.00 85.56 108 THR A C 1
ATOM 852 O O . THR A 1 108 ? 32.495 -1.361 -47.741 1.00 85.56 108 THR A O 1
ATOM 855 N N . ASP A 1 109 ? 32.177 0.034 -46.009 1.00 88.00 109 ASP A N 1
ATOM 856 C CA . ASP A 1 109 ? 33.070 1.076 -46.513 1.00 88.00 109 ASP A CA 1
ATOM 857 C C . ASP A 1 109 ? 34.526 0.587 -46.519 1.00 88.00 109 ASP A C 1
ATOM 859 O O . ASP A 1 109 ? 35.238 0.784 -47.500 1.00 88.00 109 ASP A O 1
ATOM 863 N N . LEU A 1 110 ? 34.960 -0.130 -45.475 1.00 87.94 110 LEU A N 1
ATOM 864 C CA . LEU A 1 110 ? 36.294 -0.739 -45.427 1.00 87.94 110 LEU A CA 1
ATOM 865 C C . LEU A 1 110 ? 36.487 -1.824 -46.492 1.00 87.94 110 LEU A C 1
ATOM 867 O O . LEU A 1 110 ? 37.540 -1.863 -47.121 1.00 87.94 110 LEU A O 1
ATOM 871 N N . GLU A 1 111 ? 35.487 -2.671 -46.740 1.00 85.94 111 GLU A N 1
ATOM 872 C CA . GLU A 1 111 ? 35.538 -3.660 -47.828 1.00 85.94 111 GLU A CA 1
ATOM 873 C C . GLU A 1 111 ? 35.607 -2.987 -49.206 1.00 85.94 111 GLU A C 1
ATOM 875 O O . GLU A 1 111 ? 36.351 -3.437 -50.080 1.00 85.94 111 GLU A O 1
ATOM 880 N N . SER A 1 112 ? 34.897 -1.871 -49.395 1.00 86.25 112 SER A N 1
ATOM 881 C CA . SER A 1 112 ? 34.980 -1.070 -50.620 1.00 86.25 112 SER A CA 1
ATOM 882 C C . SER A 1 112 ? 36.366 -0.451 -50.809 1.00 86.25 112 SER A C 1
ATOM 884 O O . SER A 1 112 ? 36.892 -0.459 -51.922 1.00 86.25 112 SER A O 1
ATOM 886 N N . VAL A 1 113 ? 36.976 0.065 -49.738 1.00 84.19 113 VAL A N 1
ATOM 887 C CA . VAL A 1 113 ? 38.341 0.615 -49.777 1.00 84.19 113 VAL A CA 1
ATOM 888 C C . VAL A 1 113 ? 39.361 -0.489 -50.058 1.00 84.19 113 VAL A C 1
ATOM 890 O O . VAL A 1 113 ? 40.232 -0.311 -50.903 1.00 84.19 113 VAL A O 1
ATOM 893 N N . GLN A 1 114 ? 39.223 -1.658 -49.427 1.00 85.19 114 GLN A N 1
ATOM 894 C CA . GLN A 1 114 ? 40.082 -2.818 -49.678 1.00 85.19 114 GLN A CA 1
ATOM 895 C C . GLN A 1 114 ? 39.996 -3.274 -51.143 1.00 85.19 114 GLN A C 1
ATOM 897 O O . GLN A 1 114 ? 41.011 -3.580 -51.765 1.00 85.19 114 GLN A O 1
ATOM 902 N N . LYS A 1 115 ? 38.788 -3.281 -51.718 1.00 87.88 115 LYS A N 1
ATOM 903 C CA . LYS A 1 115 ? 38.573 -3.638 -53.122 1.00 87.88 115 LYS A CA 1
ATOM 904 C C . LYS A 1 115 ? 39.199 -2.620 -54.078 1.00 87.88 115 LYS A C 1
ATOM 906 O O . LYS A 1 115 ? 39.803 -3.031 -55.061 1.00 87.88 115 LYS A O 1
ATOM 911 N N . ALA A 1 116 ? 39.096 -1.327 -53.770 1.00 82.75 116 ALA A N 1
ATOM 912 C CA . ALA A 1 116 ? 39.742 -0.271 -54.547 1.00 82.75 116 ALA A CA 1
ATOM 913 C C . ALA A 1 116 ? 41.278 -0.358 -54.479 1.00 82.75 116 ALA A C 1
ATOM 915 O O . ALA A 1 116 ? 41.955 -0.144 -55.479 1.00 82.75 116 ALA A O 1
ATOM 916 N N . LEU A 1 117 ? 41.839 -0.720 -53.321 1.00 81.50 117 LEU A N 1
ATOM 917 C CA . LEU A 1 117 ? 43.279 -0.950 -53.183 1.00 81.50 117 LEU A CA 1
ATOM 918 C C . LEU A 1 117 ? 43.747 -2.165 -53.992 1.00 81.50 117 LEU A C 1
ATOM 920 O O . LEU A 1 117 ? 44.789 -2.093 -54.634 1.00 81.50 117 LEU A O 1
ATOM 924 N N . ASN A 1 118 ? 42.970 -3.250 -54.009 1.00 81.88 118 ASN A N 1
ATOM 925 C CA . ASN A 1 118 ? 43.307 -4.438 -54.794 1.00 81.88 118 ASN A CA 1
ATOM 926 C C . ASN A 1 118 ? 43.223 -4.183 -56.307 1.00 81.88 118 ASN A C 1
ATOM 928 O O . ASN A 1 118 ? 44.095 -4.649 -57.028 1.00 81.88 118 ASN A O 1
ATOM 932 N N . SER A 1 119 ? 42.248 -3.403 -56.790 1.00 77.62 119 SER A N 1
ATOM 933 C CA . SER A 1 119 ? 42.205 -3.028 -58.214 1.00 77.62 119 SER A CA 1
ATOM 934 C C . SER A 1 119 ? 43.383 -2.137 -58.612 1.00 77.62 119 SER A C 1
ATOM 936 O O . SER A 1 119 ? 43.950 -2.310 -59.680 1.00 77.62 119 SER A O 1
ATOM 938 N N . ILE A 1 120 ? 43.814 -1.229 -57.728 1.00 76.12 120 ILE A N 1
ATOM 939 C CA . ILE A 1 120 ? 45.022 -0.423 -57.967 1.00 76.12 120 ILE A CA 1
ATOM 940 C C . ILE A 1 120 ? 46.280 -1.310 -57.963 1.00 76.12 120 ILE A C 1
ATOM 942 O O . ILE A 1 120 ? 47.212 -1.057 -58.719 1.00 76.12 120 ILE A O 1
ATOM 946 N N . ALA A 1 121 ? 46.320 -2.356 -57.131 1.00 68.25 121 ALA A N 1
ATOM 947 C CA . ALA A 1 121 ? 47.430 -3.307 -57.111 1.00 68.25 121 ALA A CA 1
ATOM 948 C C . ALA A 1 121 ? 47.496 -4.170 -58.387 1.00 68.25 121 ALA A C 1
ATOM 950 O O . ALA A 1 121 ? 48.596 -4.492 -58.832 1.00 68.25 121 ALA A O 1
ATOM 951 N N . GLU A 1 122 ? 46.348 -4.502 -58.988 1.00 65.81 122 GLU A N 1
ATOM 952 C CA . GLU A 1 122 ? 46.268 -5.194 -60.284 1.00 65.81 122 GLU A CA 1
ATOM 953 C C . GLU A 1 122 ? 46.705 -4.297 -61.458 1.00 65.81 122 GLU A C 1
ATOM 955 O O . GLU A 1 122 ? 47.292 -4.800 -62.412 1.00 65.81 122 GLU A O 1
ATOM 960 N N . ASP A 1 123 ? 46.530 -2.974 -61.359 1.00 63.12 123 ASP A N 1
ATOM 961 C CA . ASP A 1 123 ? 46.939 -2.019 -62.403 1.00 63.12 123 ASP A CA 1
ATOM 962 C C . ASP A 1 123 ? 48.438 -1.627 -62.355 1.00 63.12 123 ASP A C 1
ATOM 964 O O . ASP A 1 123 ? 48.942 -1.004 -63.291 1.00 63.12 123 ASP A O 1
ATOM 968 N N . ILE A 1 124 ? 49.175 -1.970 -61.284 1.00 60.97 124 ILE A N 1
ATOM 969 C CA . ILE A 1 124 ? 50.569 -1.514 -61.058 1.00 60.97 124 ILE A CA 1
ATOM 970 C C . ILE A 1 124 ? 51.624 -2.633 -61.224 1.00 60.97 124 ILE A C 1
ATOM 972 O O . ILE A 1 124 ? 52.820 -2.339 -61.285 1.00 60.97 124 ILE A O 1
ATOM 976 N N . LEU A 1 125 ? 51.239 -3.906 -61.372 1.00 51.28 125 LEU A N 1
ATOM 977 C CA . LEU A 1 125 ? 52.192 -5.018 -61.531 1.00 51.28 125 LEU A CA 1
ATOM 978 C C . LEU A 1 125 ? 52.020 -5.749 -62.877 1.00 51.28 125 LEU A C 1
ATOM 980 O O . LEU A 1 125 ? 50.952 -6.300 -63.131 1.00 51.28 125 LEU A O 1
ATOM 984 N N . PRO A 1 126 ? 53.057 -5.825 -63.738 1.00 53.97 126 PRO A N 1
ATOM 985 C CA . PRO A 1 126 ? 53.011 -6.673 -64.927 1.00 53.97 126 PRO A CA 1
ATOM 986 C C . PRO A 1 126 ? 53.065 -8.168 -64.543 1.00 53.97 126 PRO A C 1
ATOM 988 O O . PRO A 1 126 ? 53.664 -8.515 -63.520 1.00 53.97 126 PRO A O 1
ATOM 991 N N . PRO A 1 127 ? 52.479 -9.071 -65.356 1.00 47.56 127 PRO A N 1
ATOM 992 C CA . PRO A 1 127 ? 52.412 -10.496 -65.041 1.00 47.56 127 PRO A CA 1
ATOM 993 C C . PRO A 1 127 ? 53.807 -11.130 -65.086 1.00 47.56 127 PRO A C 1
ATOM 995 O O . PRO A 1 127 ? 54.454 -11.172 -66.134 1.00 47.56 127 PRO A O 1
ATOM 998 N N . ALA A 1 128 ? 54.269 -11.642 -63.945 1.00 39.28 128 ALA A N 1
ATOM 999 C CA . ALA A 1 128 ? 55.428 -12.523 -63.894 1.00 39.28 128 ALA A CA 1
ATOM 1000 C C . ALA A 1 128 ? 55.040 -13.919 -64.405 1.00 39.28 128 ALA A C 1
ATOM 1002 O O . ALA A 1 128 ? 53.986 -14.453 -64.065 1.00 39.28 128 ALA A O 1
ATOM 1003 N N . ALA A 1 129 ? 55.909 -14.460 -65.252 1.00 38.50 129 ALA A N 1
ATOM 1004 C CA . ALA A 1 129 ? 55.763 -15.701 -65.992 1.00 38.50 129 ALA A CA 1
ATOM 1005 C C . ALA A 1 129 ? 55.667 -16.963 -65.110 1.00 38.50 129 ALA A C 1
ATOM 1007 O O . ALA A 1 129 ? 56.345 -17.082 -64.091 1.00 38.50 129 ALA A O 1
ATOM 1008 N N . GLU A 1 130 ? 54.866 -17.921 -65.585 1.00 47.19 130 GLU A N 1
ATOM 1009 C CA . GLU A 1 130 ? 54.891 -19.348 -65.227 1.00 47.19 130 GLU A CA 1
ATOM 1010 C C . GLU A 1 130 ? 56.266 -19.977 -65.547 1.00 47.19 130 GLU A C 1
ATOM 1012 O O . GLU A 1 130 ? 56.965 -19.511 -66.456 1.00 47.19 130 GLU A O 1
ATOM 1017 N N . PRO A 1 131 ? 56.634 -21.086 -64.877 1.00 47.25 131 PRO A N 1
ATOM 1018 C CA . PRO A 1 131 ? 56.712 -22.305 -65.679 1.00 47.25 131 PRO A CA 1
ATOM 1019 C C . PRO A 1 131 ? 56.156 -23.580 -65.023 1.00 47.25 131 PRO A C 1
ATOM 1021 O O . PRO A 1 131 ? 56.361 -23.877 -63.846 1.00 47.25 131 PRO A O 1
ATOM 1024 N N . ASP A 1 132 ? 55.526 -24.339 -65.917 1.00 35.12 132 ASP A N 1
ATOM 1025 C CA . ASP A 1 132 ? 55.207 -25.765 -65.978 1.00 35.12 132 ASP A CA 1
ATOM 1026 C C . ASP A 1 132 ? 55.937 -26.755 -65.047 1.00 35.12 132 ASP A C 1
ATOM 1028 O O . ASP A 1 132 ? 57.161 -26.771 -64.918 1.00 35.12 132 ASP A O 1
ATOM 1032 N N . GLY A 1 133 ? 55.156 -27.727 -64.549 1.00 32.53 133 GLY A N 1
ATOM 1033 C CA . GLY A 1 133 ? 55.649 -29.004 -64.024 1.00 32.53 133 GLY A CA 1
ATOM 1034 C C . GLY A 1 133 ? 54.556 -29.904 -63.422 1.00 32.53 133 GLY A C 1
ATOM 1035 O O . GLY A 1 133 ? 54.143 -29.724 -62.280 1.00 32.53 133 GLY A O 1
ATOM 1036 N N . LYS A 1 134 ? 54.114 -30.919 -64.172 1.00 34.28 134 LYS A N 1
ATOM 1037 C CA . LYS A 1 134 ? 53.338 -32.112 -63.745 1.00 34.28 134 LYS A CA 1
ATOM 1038 C C . LYS A 1 134 ? 54.023 -33.346 -64.369 1.00 34.28 134 LYS A C 1
ATOM 1040 O O . LYS A 1 134 ? 54.732 -33.143 -65.355 1.00 34.28 134 LYS A O 1
ATOM 1045 N N . PRO A 1 135 ? 53.681 -34.603 -64.016 1.00 49.75 135 PRO A N 1
ATOM 1046 C CA . PRO A 1 135 ? 53.060 -35.165 -62.792 1.00 49.75 135 PRO A CA 1
ATOM 1047 C C . PRO A 1 135 ? 53.799 -36.441 -62.294 1.00 49.75 135 PRO A C 1
ATOM 1049 O O . PRO A 1 135 ? 54.457 -37.050 -63.110 1.00 49.75 135 PRO A O 1
ATOM 1052 N N . GLU A 1 136 ? 53.620 -36.929 -61.052 1.00 34.84 136 GLU A N 1
ATOM 1053 C CA . GLU A 1 136 ? 53.693 -38.386 -60.743 1.00 34.84 136 GLU A CA 1
ATOM 1054 C C . GLU A 1 136 ? 52.856 -38.768 -59.495 1.00 34.84 136 GLU A C 1
ATOM 1056 O O . GLU A 1 136 ? 53.022 -38.224 -58.405 1.00 34.84 136 GLU A O 1
ATOM 1061 N N . ASP A 1 137 ? 51.887 -39.654 -59.748 1.00 33.53 137 ASP A N 1
ATOM 1062 C CA . ASP A 1 137 ? 51.427 -40.853 -59.027 1.00 33.53 137 ASP A CA 1
ATOM 1063 C C . ASP A 1 137 ? 51.179 -40.899 -57.507 1.00 33.53 137 ASP A C 1
ATOM 1065 O O . ASP A 1 137 ? 52.033 -40.644 -56.665 1.00 33.53 137 ASP A O 1
ATOM 1069 N N . GLY A 1 138 ? 49.986 -41.408 -57.151 1.00 34.06 138 GLY A N 1
ATOM 1070 C CA . GLY A 1 138 ? 49.709 -41.899 -55.797 1.00 34.06 138 GLY A CA 1
ATOM 1071 C C . GLY A 1 138 ? 48.245 -41.930 -55.353 1.00 34.06 138 GLY A C 1
ATOM 1072 O O . GLY A 1 138 ? 47.936 -41.498 -54.245 1.00 34.06 138 GLY A O 1
ATOM 1073 N N . HIS A 1 139 ? 47.316 -42.438 -56.171 1.00 36.91 139 HIS A N 1
ATOM 1074 C CA . HIS A 1 139 ? 45.960 -42.740 -55.699 1.00 36.91 139 HIS A CA 1
ATOM 1075 C C . HIS A 1 139 ? 45.968 -43.996 -54.814 1.00 36.91 139 HIS A C 1
ATOM 1077 O O . HIS A 1 139 ? 46.031 -45.113 -55.317 1.00 36.91 139 HIS A O 1
ATOM 1083 N N . THR A 1 140 ? 45.789 -43.829 -53.503 1.00 39.25 140 THR A N 1
ATOM 1084 C CA . THR A 1 140 ? 45.125 -44.850 -52.678 1.00 39.25 140 THR A CA 1
ATOM 1085 C C . THR A 1 140 ? 43.938 -44.222 -51.958 1.00 39.25 140 THR A C 1
ATOM 1087 O O . THR A 1 140 ? 44.051 -43.328 -51.120 1.00 39.25 140 THR A O 1
ATOM 1090 N N . ALA A 1 141 ? 42.751 -44.668 -52.365 1.00 42.53 141 ALA A N 1
ATOM 1091 C CA . ALA A 1 141 ? 41.473 -44.243 -51.832 1.00 42.53 141 ALA A CA 1
ATOM 1092 C C . ALA A 1 141 ? 41.326 -44.697 -50.373 1.00 42.53 141 ALA A C 1
ATOM 1094 O O . ALA A 1 141 ? 41.280 -45.891 -50.078 1.00 42.53 141 ALA A O 1
ATOM 1095 N N . ARG A 1 142 ? 41.202 -43.734 -49.458 1.00 39.66 142 ARG A N 1
ATOM 1096 C CA . ARG A 1 142 ? 40.818 -43.978 -48.065 1.00 39.66 142 ARG A CA 1
ATOM 1097 C C . ARG A 1 142 ? 39.303 -43.752 -47.933 1.00 39.66 142 ARG A C 1
ATOM 1099 O O . ARG A 1 142 ? 38.807 -42.739 -48.432 1.00 39.66 142 ARG A O 1
ATOM 1106 N N . PRO A 1 143 ? 38.541 -44.678 -47.326 1.00 41.41 143 PRO A N 1
ATOM 1107 C CA . PRO A 1 143 ? 37.084 -44.627 -47.348 1.00 41.41 143 PRO A CA 1
ATOM 1108 C C . PRO A 1 143 ? 36.564 -43.388 -46.616 1.00 41.41 143 PRO A C 1
ATOM 1110 O O . PRO A 1 143 ? 37.001 -43.065 -45.510 1.00 41.41 143 PRO A O 1
ATOM 1113 N N . LYS A 1 144 ? 35.607 -42.703 -47.254 1.00 42.50 144 LYS A N 1
ATOM 1114 C CA . LYS A 1 144 ? 34.867 -41.572 -46.690 1.00 42.50 144 LYS A CA 1
ATOM 1115 C C . LYS A 1 144 ? 34.254 -41.994 -45.359 1.00 42.50 144 LYS A C 1
ATOM 1117 O O . LYS A 1 144 ? 33.369 -42.846 -45.311 1.00 42.50 144 LYS A O 1
ATOM 1122 N N . GLN A 1 145 ? 34.715 -41.368 -44.284 1.00 42.34 145 GLN A N 1
ATOM 1123 C CA . GLN A 1 145 ? 34.073 -41.451 -42.987 1.00 42.34 145 GLN A CA 1
ATOM 1124 C C . GLN A 1 145 ? 32.689 -40.808 -43.125 1.00 42.34 145 GLN A C 1
ATOM 1126 O O . GLN A 1 145 ? 32.561 -39.600 -43.330 1.00 42.34 145 GLN A O 1
ATOM 1131 N N . VAL A 1 146 ? 31.651 -41.642 -43.103 1.00 43.19 146 VAL A N 1
ATOM 1132 C CA . VAL A 1 146 ? 30.261 -41.198 -43.149 1.00 43.19 146 VAL A CA 1
ATOM 1133 C C . VAL A 1 146 ? 30.018 -40.304 -41.941 1.00 43.19 146 VAL A C 1
ATOM 1135 O O . VAL A 1 146 ? 30.194 -40.704 -40.790 1.00 43.19 146 VAL A O 1
ATOM 1138 N N . SER A 1 147 ? 29.636 -39.068 -42.240 1.00 40.47 147 SER A N 1
ATOM 1139 C CA . SER A 1 147 ? 29.143 -38.083 -41.293 1.00 40.47 147 SER A CA 1
ATOM 1140 C C . SER A 1 147 ? 28.080 -38.714 -40.393 1.00 40.47 147 SER A C 1
ATOM 1142 O O . SER A 1 147 ? 27.000 -39.083 -40.858 1.00 40.47 147 SER A O 1
ATOM 1144 N N . ARG A 1 148 ? 28.345 -38.798 -39.083 1.00 39.53 148 ARG A N 1
ATOM 1145 C CA . ARG A 1 148 ? 27.253 -38.743 -38.107 1.00 39.53 148 ARG A CA 1
ATOM 1146 C C . ARG A 1 148 ? 26.656 -37.344 -38.214 1.00 39.53 148 ARG A C 1
ATOM 1148 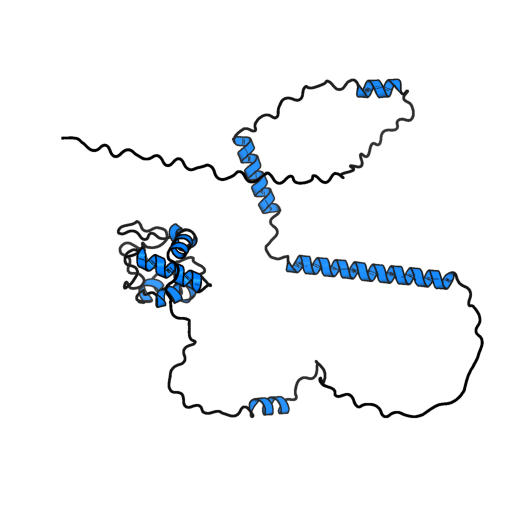O O . ARG A 1 148 ? 27.071 -36.427 -37.509 1.00 39.53 148 ARG A O 1
ATOM 1155 N N . MET A 1 149 ? 25.682 -37.195 -39.106 1.00 42.12 149 MET A N 1
ATOM 1156 C CA . MET A 1 149 ? 24.760 -36.070 -39.100 1.00 42.12 149 MET A CA 1
ATOM 1157 C C . MET A 1 149 ? 23.925 -36.146 -37.820 1.00 42.12 149 MET A C 1
ATOM 1159 O O . MET A 1 149 ? 22.870 -36.768 -37.767 1.00 42.12 149 MET A O 1
ATOM 1163 N N . ILE A 1 150 ? 24.414 -35.501 -36.765 1.00 46.44 150 ILE A N 1
ATOM 1164 C CA . ILE A 1 150 ? 23.546 -34.928 -35.743 1.00 46.44 150 ILE A CA 1
ATOM 1165 C C . ILE A 1 150 ? 23.078 -33.594 -36.323 1.00 46.44 150 ILE A C 1
ATOM 1167 O O . ILE A 1 150 ? 23.853 -32.645 -36.406 1.00 46.44 150 ILE A O 1
ATOM 1171 N N . GLY A 1 151 ? 21.818 -33.542 -36.750 1.00 42.59 151 GLY A N 1
ATOM 1172 C CA . GLY A 1 151 ? 21.163 -32.311 -37.187 1.00 42.59 151 GLY A CA 1
ATOM 1173 C C . GLY A 1 151 ? 20.750 -32.332 -38.651 1.00 42.59 151 GLY A C 1
ATOM 1174 O O . GLY A 1 151 ? 21.362 -31.676 -39.489 1.00 42.59 151 GLY A O 1
ATOM 1175 N N . GLU A 1 152 ? 19.656 -33.031 -38.950 1.00 49.84 152 GLU A N 1
ATOM 1176 C CA . GLU A 1 152 ? 18.818 -32.640 -40.082 1.00 49.84 152 GLU A CA 1
ATOM 1177 C C . GLU A 1 152 ? 18.348 -31.191 -39.880 1.00 49.84 152 GLU A C 1
ATOM 1179 O O . GLU A 1 152 ? 18.129 -30.719 -38.761 1.00 49.84 152 GLU A O 1
ATOM 1184 N N . GLY A 1 153 ? 18.292 -30.457 -40.985 1.00 42.31 153 GLY A N 1
ATOM 1185 C CA . GLY A 1 153 ? 18.340 -29.005 -41.013 1.00 42.31 153 GLY A CA 1
ATOM 1186 C C . GLY A 1 153 ? 17.254 -28.284 -40.212 1.00 42.31 153 GLY A C 1
ATOM 1187 O O . GLY A 1 153 ? 16.081 -28.655 -40.169 1.00 42.31 153 GLY A O 1
ATOM 1188 N N . LYS A 1 154 ? 17.653 -27.131 -39.668 1.00 50.31 154 LYS A N 1
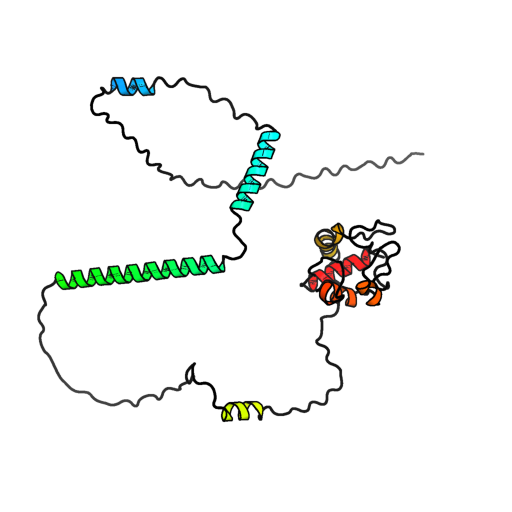ATOM 1189 C CA . LYS A 1 154 ? 16.753 -26.026 -39.330 1.00 50.31 154 LYS A CA 1
ATOM 1190 C C . LYS A 1 154 ? 15.990 -25.625 -40.601 1.00 50.31 154 LYS A C 1
ATOM 1192 O O . LYS A 1 154 ? 16.532 -24.890 -41.417 1.00 50.31 154 LYS A O 1
ATOM 1197 N N . GLY A 1 155 ? 14.759 -26.107 -40.780 1.00 55.16 155 GLY A N 1
ATOM 1198 C CA . GLY A 1 155 ? 13.890 -25.627 -41.863 1.00 55.16 155 GLY A CA 1
ATOM 1199 C C . GLY A 1 155 ? 12.805 -26.571 -42.377 1.00 55.16 155 GLY A C 1
ATOM 1200 O O . GLY A 1 155 ? 11.915 -26.098 -43.076 1.00 55.16 155 GLY A O 1
ATOM 1201 N N . VAL A 1 156 ? 12.803 -27.863 -42.033 1.00 59.38 156 VAL A N 1
ATOM 1202 C CA . VAL A 1 156 ? 11.740 -28.776 -42.494 1.00 59.38 156 VAL A CA 1
ATOM 1203 C C . VAL A 1 156 ? 10.704 -28.961 -41.391 1.00 59.38 156 VAL A C 1
ATOM 1205 O O . VAL A 1 156 ? 10.985 -29.509 -40.327 1.00 59.38 156 VAL A O 1
ATOM 1208 N N . THR A 1 157 ? 9.481 -28.475 -41.615 1.00 64.25 157 THR A N 1
ATOM 1209 C CA . THR A 1 157 ? 8.388 -28.696 -40.664 1.00 64.25 157 THR A CA 1
ATOM 1210 C C . THR A 1 157 ? 7.960 -30.162 -40.701 1.00 64.25 157 THR A C 1
ATOM 1212 O O . THR A 1 157 ? 7.675 -30.679 -41.779 1.00 64.25 157 THR A O 1
ATOM 1215 N N . LEU A 1 158 ? 7.858 -30.809 -39.534 1.00 67.38 158 LEU A N 1
ATOM 1216 C CA . LEU A 1 158 ? 7.379 -32.191 -39.392 1.00 67.38 158 LEU A CA 1
ATOM 1217 C C . LEU A 1 158 ? 6.095 -32.424 -40.198 1.00 67.38 158 LEU A C 1
ATOM 1219 O O . LEU A 1 158 ? 5.167 -31.601 -40.144 1.00 67.38 158 LEU A O 1
ATOM 1223 N N . THR A 1 159 ? 6.021 -33.560 -40.893 1.00 78.19 159 THR A N 1
ATOM 1224 C CA . THR A 1 159 ? 4.832 -33.958 -41.660 1.00 78.19 159 THR A CA 1
ATOM 1225 C C . THR A 1 159 ? 3.616 -34.140 -40.743 1.00 78.19 159 THR A C 1
ATOM 1227 O O . THR A 1 159 ? 3.737 -34.421 -39.545 1.00 78.19 159 THR A O 1
ATOM 1230 N N . LYS A 1 160 ? 2.404 -33.989 -41.295 1.00 74.06 160 LYS A N 1
ATOM 1231 C CA . LYS A 1 160 ? 1.137 -34.062 -40.537 1.00 74.06 160 LYS A CA 1
ATOM 1232 C C . LYS A 1 160 ? 0.988 -35.392 -39.775 1.00 74.06 160 LYS A C 1
ATOM 1234 O O . LYS A 1 160 ? 0.452 -35.414 -38.670 1.00 74.06 160 LYS A O 1
ATOM 1239 N N . GLN A 1 161 ? 1.528 -36.480 -40.328 1.00 74.00 161 GLN A N 1
ATOM 1240 C CA . GLN A 1 161 ? 1.551 -37.808 -39.706 1.00 74.00 161 GLN A CA 1
ATOM 1241 C C . GLN A 1 161 ? 2.570 -37.923 -38.562 1.00 74.00 161 GLN A C 1
ATOM 1243 O O . GLN A 1 161 ? 2.250 -38.508 -37.527 1.00 74.00 161 GLN A O 1
ATOM 1248 N N . GLN A 1 162 ? 3.756 -37.321 -38.697 1.00 74.62 162 GLN A N 1
ATOM 1249 C CA . GLN A 1 162 ? 4.769 -37.291 -37.632 1.00 74.62 162 GLN A CA 1
ATOM 1250 C C . GLN A 1 162 ? 4.298 -36.466 -36.425 1.00 74.62 162 GLN A C 1
ATOM 1252 O O . GLN A 1 162 ? 4.477 -36.894 -35.287 1.00 74.62 162 GLN A O 1
ATOM 1257 N N . ARG A 1 163 ? 3.600 -35.341 -36.656 1.00 72.81 163 ARG A N 1
ATOM 1258 C CA . ARG A 1 163 ? 2.974 -34.555 -35.572 1.00 72.81 163 ARG A CA 1
ATOM 1259 C C . ARG A 1 163 ? 1.891 -35.342 -34.841 1.00 72.81 163 ARG A C 1
ATOM 1261 O O . ARG A 1 163 ? 1.810 -35.275 -33.622 1.00 72.81 163 ARG A O 1
ATOM 1268 N N . LYS A 1 164 ? 1.081 -36.113 -35.574 1.00 71.50 164 LYS A N 1
ATOM 1269 C CA . LYS A 1 164 ? 0.035 -36.950 -34.976 1.00 71.50 164 LYS A CA 1
ATOM 1270 C C . LYS A 1 164 ? 0.667 -38.035 -34.095 1.00 71.50 164 LYS A C 1
ATOM 1272 O O . LYS A 1 164 ? 0.304 -38.148 -32.935 1.00 71.50 164 LYS A O 1
ATOM 1277 N N . ARG A 1 165 ? 1.692 -38.749 -34.573 1.00 68.50 165 ARG A N 1
ATOM 1278 C CA . ARG A 1 165 ? 2.392 -39.769 -33.765 1.00 68.50 165 ARG A CA 1
ATOM 1279 C C . ARG A 1 165 ? 3.056 -39.205 -32.501 1.00 68.50 165 ARG A C 1
ATOM 1281 O O . ARG A 1 165 ? 2.985 -39.854 -31.467 1.00 68.50 165 ARG A O 1
ATOM 1288 N N . ALA A 1 166 ? 3.610 -37.992 -32.547 1.00 64.38 166 ALA A N 1
ATOM 1289 C CA . ALA A 1 166 ? 4.166 -37.333 -31.359 1.00 64.38 166 ALA A CA 1
ATOM 1290 C C . ALA A 1 166 ? 3.103 -36.967 -30.302 1.00 64.38 166 ALA A C 1
ATOM 1292 O O . ALA A 1 166 ? 3.420 -36.902 -29.120 1.00 64.38 166 ALA A O 1
ATOM 1293 N N . LEU A 1 167 ? 1.846 -36.752 -30.708 1.00 62.56 167 LEU A N 1
ATOM 1294 C CA . LEU A 1 167 ? 0.736 -36.472 -29.789 1.00 62.56 167 LEU A CA 1
ATOM 1295 C C . LEU A 1 167 ? 0.098 -37.746 -29.212 1.00 62.56 167 LEU A C 1
ATOM 1297 O O . LEU A 1 167 ? -0.438 -37.700 -28.112 1.00 62.56 167 LEU A O 1
ATOM 1301 N N . PHE A 1 168 ? 0.157 -38.871 -29.932 1.00 58.69 168 PHE A N 1
ATOM 1302 C CA . PHE A 1 168 ? -0.480 -40.130 -29.519 1.00 58.69 168 PHE A CA 1
ATOM 1303 C C . PHE A 1 168 ? 0.411 -41.052 -28.672 1.00 58.69 168 PHE A C 1
ATOM 1305 O O . PHE A 1 168 ? -0.111 -41.982 -28.071 1.00 58.69 168 PHE A O 1
ATOM 1312 N N . ASN A 1 169 ? 1.725 -40.806 -28.605 1.00 54.88 169 ASN A N 1
ATOM 1313 C CA . ASN A 1 169 ? 2.681 -41.670 -27.898 1.00 54.88 169 ASN A CA 1
ATOM 1314 C C . ASN A 1 169 ? 3.274 -41.039 -26.626 1.00 54.88 169 ASN A C 1
ATOM 1316 O O . ASN A 1 169 ? 4.392 -41.365 -26.231 1.00 54.88 169 ASN A O 1
ATOM 1320 N N . PHE A 1 170 ? 2.527 -40.151 -25.965 1.00 47.47 170 PHE A N 1
ATOM 1321 C CA . PHE A 1 170 ? 2.773 -39.891 -24.549 1.00 47.47 170 PHE A CA 1
ATOM 1322 C C . PHE A 1 170 ? 2.117 -41.018 -23.746 1.00 47.47 170 PHE A C 1
ATOM 1324 O O . PHE A 1 170 ? 0.899 -41.183 -23.846 1.00 47.47 170 PHE A O 1
ATOM 1331 N N . PRO A 1 171 ? 2.878 -41.824 -22.984 1.00 53.84 171 PRO A N 1
ATOM 1332 C CA . PRO A 1 171 ? 2.280 -42.833 -22.129 1.00 53.84 171 PRO A CA 1
ATOM 1333 C C . PRO A 1 171 ? 1.362 -42.130 -21.128 1.00 53.84 171 PRO A C 1
ATOM 1335 O O . PRO A 1 171 ? 1.809 -41.313 -20.321 1.00 53.84 171 PRO A O 1
ATOM 1338 N N . ASN A 1 172 ? 0.070 -42.448 -21.215 1.00 56.34 172 ASN A N 1
ATOM 1339 C CA . ASN A 1 172 ? -0.935 -42.130 -20.211 1.00 56.34 172 ASN A CA 1
ATOM 1340 C C . ASN A 1 172 ? -0.539 -42.819 -18.901 1.00 56.34 172 ASN A C 1
ATOM 1342 O O . ASN A 1 172 ? -1.012 -43.909 -18.585 1.00 56.34 172 ASN A O 1
ATOM 1346 N N . HIS A 1 173 ? 0.345 -42.184 -18.134 1.00 49.62 173 HIS A N 1
ATOM 1347 C CA . HIS A 1 173 ? 0.519 -42.505 -16.731 1.00 49.62 173 HIS A CA 1
ATOM 1348 C C . HIS A 1 173 ? -0.716 -41.981 -15.999 1.00 49.62 173 HIS A C 1
ATOM 1350 O O . HIS A 1 173 ? -0.798 -40.821 -15.597 1.00 49.62 173 HIS A O 1
ATOM 1356 N N . ILE A 1 174 ? -1.707 -42.861 -15.869 1.00 52.16 174 ILE A N 1
ATOM 1357 C CA . ILE A 1 174 ? -2.776 -42.738 -14.886 1.00 52.16 174 ILE A CA 1
ATOM 1358 C C . ILE A 1 174 ? -2.095 -42.818 -13.518 1.00 52.16 174 ILE A C 1
ATOM 1360 O O . ILE A 1 174 ? -1.783 -43.895 -13.017 1.00 52.16 174 ILE A O 1
ATOM 1364 N N . LEU A 1 175 ? -1.807 -41.656 -12.939 1.00 43.41 175 LEU A N 1
ATOM 1365 C CA . LEU A 1 175 ? -1.588 -41.525 -11.510 1.00 43.41 175 LEU A CA 1
ATOM 1366 C C . LEU A 1 175 ? -2.902 -41.062 -10.898 1.00 43.41 175 LEU A C 1
ATOM 1368 O O . LEU A 1 175 ? -3.334 -39.922 -11.057 1.00 43.41 175 LEU A O 1
ATOM 1372 N N . HIS A 1 176 ? -3.537 -41.995 -10.206 1.00 48.00 176 HIS A N 1
ATOM 1373 C CA . HIS A 1 176 ? -4.614 -41.738 -9.272 1.00 48.00 176 HIS A CA 1
ATOM 1374 C C . HIS A 1 176 ? -4.021 -40.939 -8.096 1.00 48.00 176 HIS A C 1
ATOM 1376 O O . HIS A 1 176 ? -3.517 -41.515 -7.137 1.00 48.00 176 HIS A O 1
ATOM 1382 N N . LEU A 1 177 ? -4.014 -39.606 -8.188 1.00 42.06 177 LEU A N 1
ATOM 1383 C CA . LEU A 1 177 ? -3.797 -38.723 -7.042 1.00 42.06 177 LEU A CA 1
ATOM 1384 C C . LEU A 1 177 ? -5.061 -37.892 -6.828 1.00 42.06 177 LEU A C 1
ATOM 1386 O O . LEU A 1 177 ? -5.277 -36.848 -7.440 1.00 42.06 177 LEU A O 1
ATOM 1390 N N . SER A 1 178 ? -5.884 -38.357 -5.893 1.00 54.78 178 SER A N 1
ATOM 1391 C CA . SER A 1 178 ? -6.661 -37.458 -5.052 1.00 54.78 178 SER A CA 1
ATOM 1392 C C . SER A 1 178 ? -5.699 -36.430 -4.451 1.00 54.78 178 SER A C 1
ATOM 1394 O O . SER A 1 178 ? -4.760 -36.831 -3.765 1.00 54.78 178 SER A O 1
ATOM 1396 N N . HIS A 1 179 ? -5.882 -35.156 -4.795 1.00 51.19 179 HIS A N 1
ATOM 1397 C CA . HIS A 1 179 ? -5.808 -33.941 -3.969 1.00 51.19 179 HIS A CA 1
ATOM 1398 C C . HIS A 1 179 ? -5.590 -32.734 -4.892 1.00 51.19 179 HIS A C 1
ATOM 1400 O O . HIS A 1 179 ? -4.669 -32.678 -5.703 1.00 51.19 179 HIS A O 1
ATOM 1406 N N . SER A 1 180 ? -6.483 -31.764 -4.750 1.00 52.34 180 SER A N 1
ATOM 1407 C CA . SER A 1 180 ? -6.586 -30.508 -5.481 1.00 52.34 180 SER A CA 1
ATOM 1408 C C . SER A 1 180 ? -5.273 -29.714 -5.504 1.00 52.34 180 SER A C 1
ATOM 1410 O O . SER A 1 180 ? -5.009 -28.909 -4.611 1.00 52.34 180 SER A O 1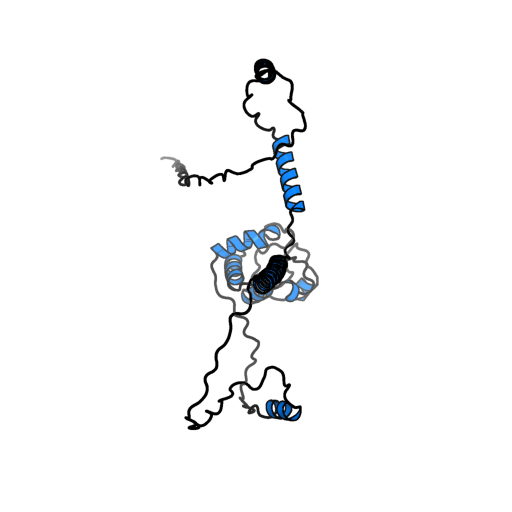
ATOM 1412 N N . SER A 1 181 ? -4.463 -29.870 -6.550 1.00 47.75 181 SER A N 1
ATOM 1413 C CA . SER A 1 181 ? -3.281 -29.037 -6.776 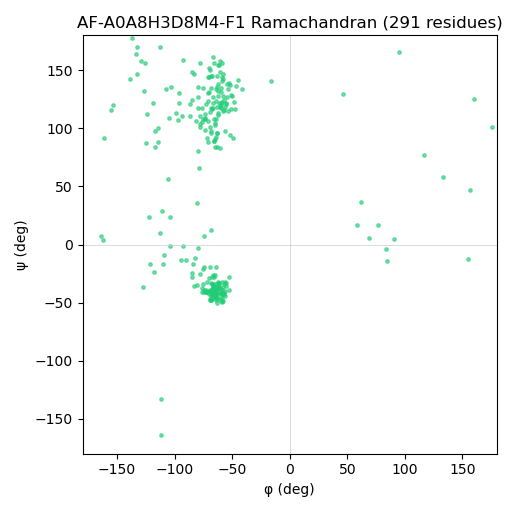1.00 47.75 181 SER A CA 1
ATOM 1414 C C . SER A 1 181 ? -3.686 -27.692 -7.392 1.00 47.75 181 SER A C 1
ATOM 1416 O O . SER A 1 181 ? -3.588 -27.478 -8.602 1.00 47.75 181 SER A O 1
ATOM 1418 N N . HIS A 1 182 ? -4.146 -26.765 -6.549 1.00 53.16 182 HIS A N 1
ATOM 1419 C CA . HIS A 1 182 ? -4.012 -25.345 -6.868 1.00 53.16 182 HIS A CA 1
ATOM 1420 C C . HIS A 1 182 ? -2.512 -25.041 -7.034 1.00 53.16 182 HIS A C 1
ATOM 1422 O O . HIS A 1 182 ? -1.713 -25.585 -6.267 1.00 53.16 182 HIS A O 1
ATOM 1428 N N . PRO A 1 183 ? -2.097 -24.207 -8.008 1.00 47.16 183 PRO A N 1
ATOM 1429 C CA . PRO A 1 183 ? -0.697 -23.817 -8.134 1.00 47.16 183 PRO A CA 1
ATOM 1430 C C . PRO A 1 183 ? -0.248 -23.223 -6.798 1.00 47.16 183 PRO A C 1
ATOM 1432 O O . PRO A 1 183 ? -0.860 -22.274 -6.305 1.00 47.16 183 PRO A O 1
ATOM 1435 N N . SER A 1 184 ? 0.773 -23.834 -6.200 1.00 45.12 184 SER A N 1
ATOM 1436 C CA . SER A 1 184 ? 1.321 -23.520 -4.884 1.00 45.12 184 SER A CA 1
ATOM 1437 C C . SER A 1 184 ? 1.887 -22.105 -4.869 1.00 45.12 184 SER A C 1
ATOM 1439 O O . SER A 1 184 ? 3.075 -21.855 -5.065 1.00 45.12 184 SER A O 1
ATOM 1441 N N . LYS A 1 185 ? 0.998 -21.141 -4.646 1.00 61.38 185 LYS A N 1
ATOM 1442 C CA . LYS A 1 185 ? 1.365 -19.789 -4.266 1.00 61.38 185 LYS A CA 1
ATOM 1443 C C . LYS A 1 185 ? 2.053 -19.908 -2.911 1.00 61.38 185 LYS A C 1
ATOM 1445 O O . LYS A 1 185 ? 1.458 -20.436 -1.975 1.00 61.38 185 LYS A O 1
ATOM 1450 N N . MET A 1 186 ? 3.327 -19.519 -2.847 1.00 71.38 186 MET A N 1
ATOM 1451 C CA . MET A 1 186 ? 4.123 -19.631 -1.626 1.00 71.38 186 MET A CA 1
ATOM 1452 C C . MET A 1 186 ? 3.351 -19.006 -0.456 1.00 71.38 186 MET A C 1
ATOM 1454 O O . MET A 1 186 ? 2.869 -17.875 -0.600 1.00 71.38 186 MET A O 1
ATOM 1458 N N . PRO A 1 187 ? 3.189 -19.725 0.665 1.00 85.25 187 PRO A N 1
ATOM 1459 C CA . PRO A 1 187 ? 2.516 -19.173 1.823 1.00 85.25 187 PRO A CA 1
ATOM 1460 C C . PRO A 1 187 ? 3.335 -18.018 2.406 1.00 85.25 187 PRO A C 1
ATOM 1462 O O . PRO A 1 187 ? 4.551 -17.926 2.206 1.00 85.25 187 PRO A O 1
ATOM 1465 N N . PHE A 1 188 ? 2.657 -17.128 3.124 1.00 92.44 188 PHE A N 1
ATOM 1466 C CA . PHE A 1 188 ? 3.311 -16.109 3.930 1.00 92.44 188 PHE A CA 1
ATOM 1467 C C . PHE A 1 188 ? 4.331 -16.761 4.875 1.00 92.44 188 PHE A C 1
ATOM 1469 O O . PHE A 1 188 ? 4.070 -17.802 5.477 1.00 92.44 188 PHE A O 1
ATOM 1476 N N . ALA A 1 189 ? 5.481 -16.109 5.016 1.00 94.12 189 ALA A N 1
ATOM 1477 C CA . ALA A 1 189 ? 6.493 -16.450 6.002 1.00 94.12 189 ALA A CA 1
ATOM 1478 C C . ALA A 1 189 ? 6.941 -15.174 6.713 1.00 94.12 189 ALA A C 1
ATOM 1480 O O . ALA A 1 189 ? 7.003 -14.109 6.089 1.00 94.12 189 ALA A O 1
ATOM 1481 N N . ASP A 1 190 ? 7.284 -15.284 7.995 1.00 94.25 190 ASP A N 1
ATOM 1482 C CA . ASP A 1 190 ? 7.762 -14.141 8.767 1.00 94.25 190 ASP A CA 1
ATOM 1483 C C . ASP A 1 190 ? 9.036 -13.550 8.139 1.00 94.25 190 ASP A C 1
ATOM 1485 O O . ASP A 1 190 ? 9.984 -14.250 7.771 1.00 94.25 190 ASP A O 1
ATOM 1489 N N . GLY A 1 191 ? 9.024 -12.230 7.974 1.00 94.50 191 GLY A N 1
ATOM 1490 C CA . GLY A 1 191 ? 10.097 -11.442 7.381 1.00 94.50 191 GLY A CA 1
ATOM 1491 C C . GLY A 1 191 ? 10.792 -10.540 8.399 1.00 94.50 191 GLY A C 1
ATOM 1492 O O . GLY A 1 191 ? 10.674 -10.698 9.611 1.00 94.50 191 GLY A O 1
ATOM 1493 N N . LYS A 1 192 ? 11.537 -9.552 7.901 1.00 96.75 192 LYS A N 1
ATOM 1494 C CA . LYS A 1 192 ? 12.231 -8.554 8.726 1.00 96.75 192 LYS A CA 1
ATOM 1495 C C . LYS A 1 192 ? 11.370 -7.304 8.907 1.00 96.75 192 LYS A C 1
ATOM 1497 O O . LYS A 1 192 ? 11.233 -6.516 7.966 1.00 96.75 192 LYS A O 1
ATOM 1502 N N . ALA A 1 193 ? 10.884 -7.070 10.126 1.00 96.44 193 ALA A N 1
ATOM 1503 C CA . ALA A 1 193 ? 10.061 -5.906 10.464 1.00 96.44 193 ALA A CA 1
ATOM 1504 C C . ALA A 1 193 ? 10.743 -4.561 10.129 1.00 96.44 193 ALA A C 1
ATOM 1506 O O . ALA A 1 193 ? 10.112 -3.681 9.545 1.00 96.44 193 ALA A O 1
ATOM 1507 N N . ASP A 1 194 ? 12.053 -4.418 10.364 1.00 97.06 194 ASP A N 1
ATOM 1508 C CA . ASP A 1 194 ? 12.802 -3.190 10.032 1.00 97.06 194 ASP A CA 1
ATOM 1509 C C . ASP A 1 194 ? 12.810 -2.865 8.530 1.00 97.06 194 ASP A C 1
ATOM 1511 O O . ASP A 1 194 ? 12.801 -1.701 8.115 1.00 97.06 194 ASP A O 1
ATOM 1515 N N . ALA A 1 195 ? 12.855 -3.900 7.685 1.00 97.19 195 ALA A N 1
ATOM 1516 C CA . ALA A 1 195 ? 12.745 -3.734 6.240 1.00 97.19 195 ALA A CA 1
ATOM 1517 C C . ALA A 1 195 ? 11.302 -3.380 5.851 1.00 97.19 195 ALA A C 1
ATOM 1519 O O . ALA A 1 195 ? 11.092 -2.493 5.017 1.00 97.19 195 ALA A O 1
ATOM 1520 N N . GLY A 1 196 ? 10.323 -4.001 6.515 1.00 97.44 196 GLY A N 1
ATOM 1521 C CA . GLY A 1 196 ? 8.903 -3.679 6.395 1.00 97.44 196 GLY A CA 1
ATOM 1522 C C . GLY A 1 196 ? 8.585 -2.220 6.725 1.00 97.44 196 GLY A C 1
ATOM 1523 O O . GLY A 1 196 ? 7.892 -1.566 5.948 1.00 97.44 196 GLY A O 1
ATOM 1524 N N . ALA A 1 197 ? 9.176 -1.657 7.781 1.00 97.75 197 ALA A N 1
ATOM 1525 C CA . ALA A 1 197 ? 9.012 -0.251 8.167 1.00 97.75 197 ALA A CA 1
ATOM 1526 C C . ALA A 1 197 ? 9.445 0.723 7.055 1.00 97.75 197 ALA A C 1
ATOM 1528 O O . ALA A 1 197 ? 8.766 1.712 6.741 1.00 97.75 197 ALA A O 1
ATOM 1529 N N . LYS A 1 198 ? 10.576 0.424 6.402 1.00 97.81 198 LYS A N 1
ATOM 1530 C CA . LYS A 1 198 ? 11.092 1.210 5.267 1.00 97.81 198 LYS A CA 1
ATOM 1531 C C . LYS A 1 198 ? 10.181 1.078 4.046 1.00 97.81 198 LYS A C 1
ATOM 1533 O O . LYS A 1 198 ? 9.926 2.066 3.349 1.00 97.81 198 LYS A O 1
ATOM 1538 N N . LEU A 1 199 ? 9.665 -0.123 3.790 1.00 97.75 199 LEU A N 1
ATOM 1539 C CA . LEU A 1 199 ? 8.703 -0.361 2.713 1.00 97.75 199 LEU A CA 1
ATOM 1540 C C . LEU A 1 199 ? 7.395 0.388 2.962 1.00 97.75 199 LEU A C 1
ATOM 1542 O O . LEU A 1 199 ? 6.915 1.069 2.057 1.00 97.75 199 LEU A O 1
ATOM 1546 N N . PHE A 1 200 ? 6.866 0.354 4.183 1.00 98.12 200 PHE A N 1
ATOM 1547 C CA . PHE A 1 200 ? 5.656 1.085 4.536 1.00 98.12 200 PHE A CA 1
ATOM 1548 C C . PHE A 1 200 ? 5.837 2.590 4.328 1.00 98.12 200 PHE A C 1
ATOM 1550 O O . PHE A 1 200 ? 5.039 3.217 3.631 1.00 98.12 200 PHE A O 1
ATOM 1557 N N . THR A 1 201 ? 6.932 3.161 4.835 1.00 97.62 201 THR A N 1
ATOM 1558 C CA . THR A 1 201 ? 7.241 4.591 4.670 1.00 97.62 201 THR A CA 1
ATOM 1559 C C . THR A 1 201 ? 7.307 5.004 3.196 1.00 97.62 201 THR A C 1
ATOM 1561 O O . THR A 1 201 ? 6.776 6.044 2.812 1.00 97.62 201 THR A O 1
ATOM 1564 N N . THR A 1 202 ? 7.924 4.180 2.345 1.00 97.31 202 THR A N 1
ATOM 1565 C CA . THR A 1 202 ? 8.144 4.518 0.927 1.00 97.31 202 THR A CA 1
ATOM 1566 C C . THR A 1 202 ? 6.967 4.187 0.009 1.00 97.31 202 THR A C 1
ATOM 1568 O O . THR A 1 202 ? 6.859 4.784 -1.062 1.00 97.31 202 THR A O 1
ATOM 1571 N N . ARG A 1 203 ? 6.105 3.231 0.378 1.00 97.25 203 ARG A N 1
ATOM 1572 C CA . ARG A 1 203 ? 5.046 2.701 -0.504 1.00 97.25 203 ARG A CA 1
ATOM 1573 C C . ARG A 1 203 ? 3.625 2.925 0.002 1.00 97.25 203 ARG A C 1
ATOM 1575 O O . ARG A 1 203 ? 2.712 2.917 -0.816 1.00 97.25 203 ARG A O 1
ATOM 1582 N N . CYS A 1 204 ? 3.426 3.111 1.306 1.00 97.75 204 CYS A N 1
ATOM 1583 C CA . CYS A 1 204 ? 2.104 3.043 1.938 1.00 97.75 204 CYS A CA 1
ATOM 1584 C C . CYS A 1 204 ? 1.766 4.286 2.777 1.00 97.75 204 CYS A C 1
ATOM 1586 O O . CYS A 1 204 ? 0.623 4.740 2.763 1.00 97.75 204 CYS A O 1
ATOM 1588 N N . ALA A 1 205 ? 2.746 4.878 3.467 1.00 97.00 205 ALA A N 1
ATOM 1589 C CA . ALA A 1 205 ? 2.538 5.951 4.446 1.00 97.00 205 ALA A CA 1
ATOM 1590 C C . ALA A 1 205 ? 1.970 7.257 3.857 1.00 97.00 205 ALA A C 1
ATOM 1592 O O . ALA A 1 205 ? 1.406 8.077 4.582 1.00 97.00 205 ALA A O 1
ATOM 1593 N N . GLN A 1 206 ? 2.080 7.457 2.541 1.00 97.00 206 GLN A N 1
ATOM 1594 C CA . GLN A 1 206 ? 1.436 8.584 1.856 1.00 97.00 206 GLN A CA 1
ATOM 1595 C C . GLN A 1 206 ? -0.094 8.489 1.912 1.00 97.00 206 GLN A C 1
ATOM 1597 O O . GLN A 1 206 ? -0.775 9.504 2.023 1.00 97.00 206 GLN A O 1
ATOM 1602 N N . CYS A 1 207 ? -0.634 7.271 1.872 1.00 98.12 207 CYS A N 1
ATOM 1603 C CA . CYS A 1 207 ? -2.073 7.029 1.809 1.00 98.12 207 CYS A CA 1
ATOM 1604 C C . CYS A 1 207 ? -2.640 6.437 3.098 1.00 98.12 207 CYS A C 1
ATOM 1606 O O . CYS A 1 207 ? -3.850 6.482 3.278 1.00 98.12 207 CYS A O 1
ATOM 1608 N N . HIS A 1 208 ? -1.801 5.898 3.981 1.00 98.19 208 HIS A N 1
ATOM 1609 C CA . HIS A 1 208 ? -2.249 5.178 5.167 1.00 98.19 208 HIS A CA 1
ATOM 1610 C C . HIS A 1 208 ? -1.587 5.679 6.452 1.00 98.19 208 HIS A C 1
ATOM 1612 O O . HIS A 1 208 ? -0.511 6.288 6.452 1.00 98.19 208 HIS A O 1
ATOM 1618 N N . THR A 1 209 ? -2.272 5.399 7.550 1.00 97.31 209 THR A N 1
ATOM 1619 C CA . THR A 1 209 ? -1.839 5.534 8.944 1.00 97.31 209 THR A CA 1
ATOM 1620 C C . THR A 1 209 ? -2.045 4.182 9.628 1.00 97.31 209 THR A C 1
ATOM 1622 O O . THR A 1 209 ? -2.826 3.362 9.139 1.00 97.31 209 THR A O 1
ATOM 1625 N N . THR A 1 210 ? -1.309 3.919 10.706 1.00 97.06 210 THR A N 1
ATOM 1626 C CA . THR A 1 210 ? -1.371 2.644 11.448 1.00 97.06 210 THR A CA 1
ATOM 1627 C C . THR A 1 210 ? -1.743 2.817 12.918 1.00 97.06 210 THR A C 1
ATOM 1629 O O . THR A 1 210 ? -2.142 1.855 13.559 1.00 97.06 210 THR A O 1
ATOM 1632 N N . GLU A 1 211 ? -1.636 4.038 13.441 1.00 95.44 211 GLU A N 1
ATOM 1633 C CA . GLU A 1 211 ? -1.895 4.367 14.841 1.00 95.44 211 GLU A CA 1
ATOM 1634 C C . GLU A 1 211 ? -3.389 4.284 15.184 1.00 95.44 211 GLU A C 1
ATOM 1636 O O . GLU A 1 211 ? -4.252 4.671 14.385 1.00 95.44 211 GLU A O 1
ATOM 1641 N N . ALA A 1 212 ? -3.693 3.827 16.400 1.00 94.62 212 ALA A N 1
ATOM 1642 C CA . ALA A 1 212 ? -5.041 3.821 16.959 1.00 94.62 212 ALA A CA 1
ATOM 1643 C C . ALA A 1 212 ? -5.662 5.224 16.918 1.00 94.62 212 ALA A C 1
ATOM 1645 O O . ALA A 1 212 ? -5.062 6.191 17.377 1.00 94.62 212 ALA A O 1
ATOM 1646 N N . GLY A 1 213 ? -6.858 5.350 16.336 1.00 92.31 213 GLY A N 1
ATOM 1647 C CA . GLY A 1 213 ? -7.537 6.645 16.198 1.00 92.31 213 GLY A CA 1
ATOM 1648 C C . GLY A 1 213 ? -6.872 7.629 15.224 1.00 92.31 213 GLY A C 1
ATOM 1649 O O . GLY A 1 213 ? -7.325 8.763 15.101 1.00 92.31 213 GLY A O 1
ATOM 1650 N N . GLY A 1 214 ? -5.826 7.215 14.502 1.00 94.19 214 GLY A N 1
ATOM 1651 C CA . GLY A 1 214 ? -5.174 8.046 13.492 1.00 94.19 214 GLY A CA 1
ATOM 1652 C C . GLY A 1 214 ? -6.116 8.443 12.340 1.00 94.19 214 GLY A C 1
ATOM 1653 O O . GLY A 1 214 ? -7.064 7.714 12.019 1.00 94.19 214 GLY A O 1
ATOM 1654 N N . PRO A 1 215 ? -5.849 9.569 11.658 1.00 96.06 215 PRO A N 1
ATOM 1655 C CA . PRO A 1 215 ? -6.715 10.065 10.597 1.00 96.06 215 PRO A CA 1
ATOM 1656 C C . PRO A 1 215 ? -6.677 9.158 9.364 1.00 96.06 215 PRO A C 1
ATOM 1658 O O . PRO A 1 215 ? -5.647 8.560 9.034 1.00 96.06 215 PRO A O 1
ATOM 1661 N N . HIS A 1 216 ? -7.789 9.109 8.632 1.00 96.81 216 HIS A N 1
ATOM 1662 C CA . HIS A 1 216 ? -7.788 8.626 7.254 1.00 96.81 216 HIS A CA 1
ATOM 1663 C C . HIS A 1 216 ? -7.074 9.634 6.352 1.00 96.81 216 HIS A C 1
ATOM 1665 O O . HIS A 1 216 ? -7.180 10.844 6.552 1.00 96.81 216 HIS A O 1
ATOM 1671 N N . LYS A 1 217 ? -6.346 9.140 5.351 1.00 96.00 217 LYS A N 1
ATOM 1672 C CA . LYS A 1 217 ? -5.744 9.981 4.308 1.00 96.00 217 LYS A CA 1
ATOM 1673 C C . LYS A 1 217 ? -6.467 9.681 2.993 1.00 96.00 217 LYS A C 1
ATOM 1675 O O . LYS A 1 217 ? -7.687 9.584 2.957 1.00 96.00 217 LYS A O 1
ATOM 1680 N N . VAL A 1 218 ? -5.713 9.478 1.913 1.00 96.56 218 VAL A N 1
ATOM 1681 C CA . VAL A 1 218 ? -6.246 8.959 0.643 1.00 96.56 218 VAL A CA 1
ATOM 1682 C C . VAL A 1 218 ? -6.812 7.544 0.818 1.00 96.56 218 VAL A C 1
ATOM 1684 O O . VAL A 1 218 ? -7.776 7.171 0.155 1.00 96.56 218 VAL A O 1
ATOM 1687 N N . GLY A 1 219 ? -6.210 6.751 1.706 1.00 96.75 219 GLY A N 1
ATOM 1688 C CA . GLY A 1 219 ? -6.686 5.439 2.119 1.00 96.75 219 GLY A CA 1
ATOM 1689 C C . GLY A 1 219 ? -7.131 5.414 3.588 1.00 96.75 219 GLY A C 1
ATOM 1690 O O . GLY A 1 219 ? -6.883 6.362 4.344 1.00 96.75 219 GLY A O 1
ATOM 1691 N N . PRO A 1 220 ? -7.782 4.318 4.010 1.00 97.56 220 PRO A N 1
ATOM 1692 C CA . PRO A 1 220 ? -8.234 4.130 5.384 1.00 97.56 220 PRO A CA 1
ATOM 1693 C C . PRO A 1 220 ? -7.069 4.005 6.372 1.00 97.56 220 PRO A C 1
ATOM 1695 O O . PRO A 1 220 ? -5.951 3.634 6.003 1.00 97.56 220 PRO A O 1
ATOM 1698 N N . ASN A 1 221 ? -7.373 4.227 7.650 1.00 97.56 221 ASN A N 1
ATOM 1699 C CA . ASN A 1 221 ? -6.484 3.849 8.745 1.00 97.56 221 ASN A CA 1
ATOM 1700 C C . ASN A 1 221 ? -6.426 2.310 8.841 1.00 97.56 221 ASN A C 1
ATOM 1702 O O . ASN A 1 221 ? -7.448 1.620 8.740 1.00 97.56 221 ASN A O 1
ATOM 1706 N N . LEU A 1 222 ? -5.214 1.778 8.987 1.00 97.44 222 LEU A N 1
ATOM 1707 C CA . LEU A 1 222 ? -4.932 0.350 9.039 1.00 97.44 222 LEU A CA 1
ATOM 1708 C C . LEU A 1 222 ? -4.901 -0.224 10.461 1.00 97.44 222 LEU A C 1
ATOM 1710 O O . LEU A 1 222 ? -4.747 -1.425 10.587 1.00 97.44 222 LEU A O 1
ATOM 1714 N N . HIS A 1 223 ? -5.095 0.559 11.518 1.00 97.00 223 HIS A N 1
ATOM 1715 C CA . HIS A 1 223 ? -5.253 0.040 12.878 1.00 97.00 223 HIS A CA 1
ATOM 1716 C C . HIS A 1 223 ? -6.367 -1.021 12.948 1.00 97.00 223 HIS A C 1
ATOM 1718 O O . HIS A 1 223 ? -7.453 -0.822 12.382 1.00 97.00 223 HIS A O 1
ATOM 1724 N N . GLY A 1 224 ? -6.103 -2.148 13.613 1.00 95.50 224 GLY A N 1
ATOM 1725 C CA . GLY A 1 224 ? -7.002 -3.301 13.676 1.00 95.50 224 GLY A CA 1
ATOM 1726 C C . GLY A 1 224 ? -7.268 -3.936 12.306 1.00 95.50 224 GLY A C 1
ATOM 1727 O O . GLY A 1 224 ? -8.408 -4.291 12.003 1.00 95.50 224 GLY A O 1
ATOM 1728 N N . LEU A 1 225 ? -6.262 -3.987 11.421 1.00 96.44 225 LEU A N 1
ATOM 1729 C CA . LEU A 1 225 ? -6.414 -4.551 10.073 1.00 96.44 225 LEU A CA 1
ATOM 1730 C C . LEU A 1 225 ? -6.622 -6.066 10.104 1.00 96.44 225 LEU A C 1
ATOM 1732 O O . LEU A 1 225 ? -7.518 -6.562 9.426 1.00 96.44 225 LEU A O 1
ATOM 1736 N N . PHE A 1 226 ? -5.794 -6.790 10.855 1.00 96.38 226 PHE A N 1
ATOM 1737 C CA . PHE A 1 226 ? -5.824 -8.251 10.906 1.00 96.38 226 PHE A CA 1
ATOM 1738 C C . PHE A 1 226 ? -7.087 -8.733 11.631 1.00 96.38 226 PHE A C 1
ATOM 1740 O O . PHE A 1 226 ? -7.440 -8.223 12.689 1.00 96.38 226 PHE A O 1
ATOM 1747 N N . GLY A 1 227 ? -7.796 -9.689 11.033 1.00 95.12 227 GLY A N 1
ATOM 1748 C CA . GLY A 1 227 ? -9.092 -10.194 11.494 1.00 95.12 227 GLY A CA 1
ATOM 1749 C C . GLY A 1 227 ? -10.303 -9.374 11.034 1.00 95.12 227 GLY A C 1
ATOM 1750 O O . GLY A 1 227 ? -11.428 -9.873 11.079 1.00 95.12 227 GLY A O 1
ATOM 1751 N N . ARG A 1 228 ? -10.112 -8.149 10.525 1.00 95.75 228 ARG A N 1
ATOM 1752 C CA . ARG A 1 228 ? -11.203 -7.314 9.998 1.00 95.75 228 ARG A CA 1
ATOM 1753 C C . ARG A 1 228 ? -11.540 -7.690 8.554 1.00 95.75 228 ARG A C 1
ATOM 1755 O O . ARG A 1 228 ? -10.650 -8.036 7.774 1.00 95.75 228 ARG A O 1
ATOM 1762 N N . LYS A 1 229 ? -12.812 -7.578 8.153 1.00 96.25 229 LYS A N 1
ATOM 1763 C CA . LYS A 1 229 ? -13.195 -7.770 6.744 1.00 96.25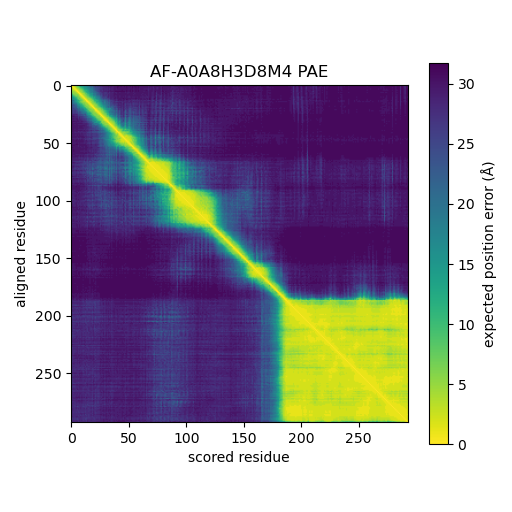 229 LYS A CA 1
ATOM 1764 C C . LYS A 1 229 ? -12.864 -6.546 5.887 1.00 96.25 229 LYS A C 1
ATOM 1766 O O . LYS A 1 229 ? -12.759 -5.413 6.367 1.00 96.25 229 LYS A O 1
ATOM 1771 N N . THR A 1 230 ? -12.712 -6.776 4.589 1.00 95.94 230 THR A N 1
ATOM 1772 C CA . THR A 1 230 ? -12.558 -5.730 3.574 1.00 95.94 230 THR A CA 1
ATOM 1773 C C . THR A 1 230 ? -13.666 -4.679 3.681 1.00 95.94 230 THR A C 1
ATOM 1775 O O . THR A 1 230 ? -14.835 -5.009 3.858 1.00 95.94 230 THR A O 1
ATOM 1778 N N . GLY A 1 231 ? -13.303 -3.400 3.565 1.00 94.62 231 GLY A N 1
ATOM 1779 C CA . GLY A 1 231 ? -14.278 -2.310 3.516 1.00 94.62 231 GLY A CA 1
ATOM 1780 C C . GLY A 1 231 ? -14.924 -1.899 4.844 1.00 94.62 231 GLY A C 1
ATOM 1781 O O . GLY A 1 231 ? -15.947 -1.228 4.808 1.00 94.62 231 GLY A O 1
ATOM 1782 N N . GLN A 1 232 ? -14.364 -2.283 5.998 1.00 95.44 232 GLN A N 1
ATOM 1783 C CA . GLN A 1 232 ? -14.998 -2.066 7.313 1.00 95.44 232 GLN A CA 1
ATOM 1784 C C . GLN A 1 232 ? -14.284 -1.075 8.248 1.00 95.44 232 GLN A C 1
ATOM 1786 O O . GLN A 1 232 ? -14.623 -1.003 9.426 1.00 95.44 232 GLN A O 1
ATOM 1791 N N . ALA A 1 233 ? -13.283 -0.316 7.787 1.00 94.44 233 ALA A N 1
ATOM 1792 C CA . ALA A 1 233 ? -12.730 0.736 8.652 1.00 94.44 233 ALA A CA 1
ATOM 1793 C C . ALA A 1 233 ? -13.790 1.824 8.883 1.00 94.44 233 ALA A C 1
ATOM 1795 O O . ALA A 1 233 ? -14.284 2.413 7.919 1.00 94.44 233 ALA A O 1
ATOM 1796 N N . ALA A 1 234 ? -14.127 2.075 10.147 1.00 92.25 234 ALA A N 1
ATOM 1797 C CA . ALA A 1 234 ? -15.123 3.069 10.529 1.00 92.25 234 ALA A CA 1
ATOM 1798 C C . ALA A 1 234 ? -14.719 4.462 10.030 1.00 92.25 234 ALA A C 1
ATOM 1800 O O . ALA A 1 234 ? -13.565 4.843 10.182 1.00 92.25 234 ALA A O 1
ATOM 1801 N N . GLY A 1 235 ? -15.662 5.204 9.442 1.00 93.69 235 GLY A N 1
ATOM 1802 C CA . GLY A 1 235 ? -15.438 6.573 8.962 1.00 93.69 235 GLY A CA 1
ATOM 1803 C C . GLY A 1 235 ? -14.806 6.701 7.570 1.00 93.69 235 GLY A C 1
ATOM 1804 O O . GLY A 1 235 ? -14.708 7.817 7.061 1.00 93.69 235 GLY A O 1
ATOM 1805 N N . PHE A 1 236 ? -14.419 5.601 6.909 1.00 96.75 236 PHE A N 1
ATOM 1806 C CA . PHE A 1 236 ? -13.853 5.643 5.556 1.00 96.75 236 PHE A CA 1
ATOM 1807 C C . PHE A 1 236 ? -14.856 5.205 4.481 1.00 96.75 236 PHE A C 1
ATOM 1809 O O . PHE A 1 236 ? -15.513 4.172 4.604 1.00 96.75 236 PHE A O 1
ATOM 1816 N N . SER A 1 237 ? -14.922 5.955 3.377 1.00 96.44 237 SER A N 1
ATOM 1817 C CA . SER A 1 237 ? -15.766 5.616 2.226 1.00 96.44 237 SER A CA 1
ATOM 1818 C C . SER A 1 237 ? -15.038 4.680 1.260 1.00 96.44 237 SER A C 1
ATOM 1820 O O . SER A 1 237 ? -14.083 5.059 0.578 1.00 96.44 237 SER A O 1
ATOM 1822 N N . TYR A 1 238 ? -15.496 3.431 1.198 1.00 97.00 238 TYR A N 1
ATOM 1823 C CA . TYR A 1 238 ? -14.933 2.406 0.326 1.00 97.00 238 TYR A CA 1
ATOM 1824 C C . TYR A 1 238 ? -15.648 2.321 -1.022 1.00 97.00 238 TYR A C 1
ATOM 1826 O O . TYR A 1 238 ? -16.809 2.681 -1.184 1.00 97.00 238 TYR A O 1
ATOM 1834 N N . THR A 1 239 ? -14.950 1.762 -2.010 1.00 96.56 239 THR A N 1
ATOM 1835 C CA . THR A 1 239 ? -15.591 1.284 -3.238 1.00 96.56 239 THR A CA 1
ATOM 1836 C C . THR A 1 239 ? -16.485 0.092 -2.943 1.00 96.56 239 THR A C 1
ATOM 1838 O O . THR A 1 239 ? -16.082 -0.793 -2.184 1.00 96.56 239 THR A O 1
ATOM 1841 N N . GLU A 1 240 ? -17.603 -0.008 -3.655 1.00 96.25 240 GLU A N 1
ATOM 1842 C CA . GLU A 1 240 ? -18.516 -1.150 -3.578 1.00 96.25 240 GLU A CA 1
ATOM 1843 C C . GLU A 1 240 ? -17.789 -2.491 -3.785 1.00 96.25 240 GLU A C 1
ATOM 1845 O O . GLU A 1 240 ? -18.012 -3.437 -3.038 1.00 96.25 240 GLU A O 1
ATOM 1850 N N . ALA A 1 241 ? -16.821 -2.545 -4.708 1.00 96.06 241 ALA A N 1
ATOM 1851 C CA . ALA A 1 241 ? -15.988 -3.724 -4.943 1.00 96.06 241 ALA A CA 1
ATOM 1852 C C . ALA A 1 241 ? -15.203 -4.200 -3.705 1.00 96.06 241 ALA A C 1
ATOM 1854 O O . ALA A 1 241 ? -15.033 -5.398 -3.497 1.00 96.06 241 ALA A O 1
ATOM 1855 N N . ASN A 1 242 ? -14.723 -3.271 -2.874 1.00 96.12 242 ASN A N 1
ATOM 1856 C CA . ASN A 1 242 ? -13.947 -3.591 -1.672 1.00 96.12 242 ASN A CA 1
ATOM 1857 C C . ASN A 1 242 ? -14.872 -4.097 -0.556 1.00 96.12 242 ASN A C 1
ATOM 1859 O O . ASN A 1 242 ? -14.568 -5.100 0.077 1.00 96.12 242 ASN A O 1
ATOM 1863 N N . ILE A 1 243 ? -16.046 -3.480 -0.393 1.00 95.62 243 ILE A N 1
ATOM 1864 C CA . ILE A 1 243 ? -17.068 -3.939 0.560 1.00 95.62 243 ILE A CA 1
ATOM 1865 C C . ILE A 1 243 ? -17.570 -5.340 0.167 1.00 95.62 243 ILE A C 1
ATOM 1867 O O . ILE A 1 243 ? -17.529 -6.263 0.979 1.00 95.62 243 ILE A O 1
ATOM 1871 N N . LYS A 1 244 ? -17.961 -5.533 -1.102 1.00 96.12 244 LYS A N 1
ATOM 1872 C CA . LYS A 1 244 ? -18.504 -6.803 -1.619 1.00 96.12 244 LYS A CA 1
ATOM 1873 C C . LYS A 1 244 ? -17.509 -7.960 -1.603 1.00 96.12 244 LYS A C 1
ATOM 1875 O O . LYS A 1 244 ? -17.937 -9.107 -1.546 1.00 96.12 244 LYS A O 1
ATOM 1880 N N . LYS A 1 245 ? -16.196 -7.693 -1.660 1.00 95.38 245 LYS A N 1
ATOM 1881 C CA . LYS A 1 245 ? -15.177 -8.755 -1.651 1.00 95.38 245 LYS A CA 1
ATOM 1882 C C . LYS A 1 245 ? -15.274 -9.631 -0.396 1.00 95.38 245 LYS A C 1
ATOM 1884 O O . LYS A 1 245 ? -14.968 -10.814 -0.484 1.00 95.38 245 LYS A O 1
ATOM 1889 N N . GLY A 1 246 ? -15.691 -9.061 0.739 1.00 93.50 246 GLY A N 1
ATOM 1890 C CA . GLY A 1 246 ? -16.000 -9.785 1.976 1.00 93.50 246 GLY A CA 1
ATOM 1891 C C . GLY A 1 246 ? -14.856 -10.615 2.571 1.00 93.50 246 GLY A C 1
ATOM 1892 O O . GLY A 1 246 ? -15.117 -11.492 3.391 1.00 93.50 246 GLY A O 1
ATOM 1893 N N . VAL A 1 247 ? -13.606 -10.371 2.168 1.00 95.44 247 VAL A N 1
ATOM 1894 C CA . VAL A 1 247 ? -12.442 -11.151 2.613 1.00 95.44 247 VAL A CA 1
ATOM 1895 C C . VAL A 1 247 ? -12.018 -10.685 3.999 1.00 95.44 247 VAL A C 1
ATOM 1897 O O . VAL A 1 247 ? -11.918 -9.486 4.247 1.00 95.44 247 VAL A O 1
ATOM 1900 N N . THR A 1 248 ? -11.731 -11.626 4.893 1.00 96.94 248 THR A N 1
ATOM 1901 C CA . THR A 1 248 ? -11.084 -11.335 6.176 1.00 96.94 248 THR A CA 1
A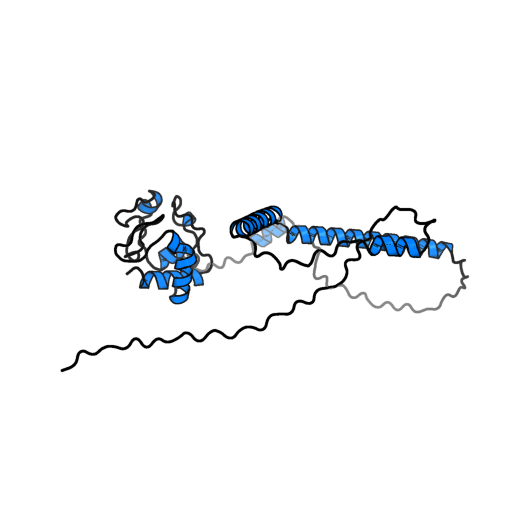TOM 1902 C C . THR A 1 248 ? -9.588 -11.159 5.965 1.00 96.94 248 THR A C 1
ATOM 1904 O O . THR A 1 248 ? -8.942 -12.039 5.396 1.00 96.94 248 THR A O 1
ATOM 1907 N N . TRP A 1 249 ? -9.032 -10.042 6.428 1.00 96.94 249 TRP A N 1
ATOM 1908 C CA . TRP A 1 249 ? -7.600 -9.796 6.338 1.00 96.94 249 TRP A CA 1
ATOM 1909 C C . TRP A 1 249 ? -6.832 -10.676 7.321 1.00 96.94 249 TRP A C 1
ATOM 1911 O O . TRP A 1 249 ? -7.012 -10.600 8.531 1.00 96.94 249 TRP A O 1
ATOM 1921 N N . ASN A 1 250 ? -5.941 -11.488 6.781 1.00 96.12 250 ASN A N 1
ATOM 1922 C CA . ASN A 1 250 ? -4.921 -12.251 7.488 1.00 96.12 250 ASN A CA 1
ATOM 1923 C C . ASN A 1 250 ? -3.610 -12.145 6.694 1.00 96.12 250 ASN A C 1
ATOM 1925 O O . ASN A 1 250 ? -3.568 -11.523 5.627 1.00 96.12 250 ASN A O 1
ATOM 1929 N N . GLU A 1 251 ? -2.537 -12.744 7.193 1.00 95.56 251 GLU A N 1
ATOM 1930 C CA . GLU A 1 251 ? -1.219 -12.669 6.571 1.00 95.56 251 GLU A CA 1
ATOM 1931 C C . GLU A 1 251 ? -1.238 -13.193 5.129 1.00 95.56 251 GLU A C 1
ATOM 1933 O O . GLU A 1 251 ? -0.703 -12.550 4.227 1.00 95.56 251 GLU A O 1
ATOM 1938 N N . GLN A 1 252 ? -1.932 -14.307 4.885 1.00 95.00 252 GLN A N 1
ATOM 1939 C CA . GLN A 1 252 ? -1.998 -14.926 3.562 1.00 95.00 252 GLN A CA 1
ATOM 1940 C C . GLN A 1 252 ? -2.802 -14.091 2.554 1.00 95.00 252 GLN A C 1
ATOM 1942 O O . GLN A 1 252 ? -2.358 -13.848 1.432 1.00 95.00 252 GLN A O 1
ATOM 1947 N N . THR A 1 253 ? -3.980 -13.605 2.943 1.00 96.38 253 THR A N 1
ATOM 1948 C CA . THR A 1 253 ? -4.830 -12.784 2.065 1.00 96.38 253 THR A CA 1
ATOM 1949 C C . THR A 1 253 ? -4.192 -11.430 1.778 1.00 96.38 253 THR A C 1
ATOM 1951 O O . THR A 1 253 ? -4.311 -10.927 0.659 1.00 96.38 253 THR A O 1
ATOM 1954 N N . LEU A 1 254 ? -3.464 -10.851 2.741 1.00 96.56 254 LEU A N 1
ATOM 1955 C CA . LEU A 1 254 ? -2.660 -9.653 2.509 1.00 96.56 254 LEU A CA 1
ATOM 1956 C C . LEU A 1 254 ? -1.481 -9.937 1.580 1.00 96.56 254 LEU A C 1
ATOM 1958 O O . LEU A 1 254 ? -1.211 -9.124 0.694 1.00 96.56 254 LEU A O 1
ATOM 1962 N N . PHE A 1 255 ? -0.815 -11.083 1.726 1.00 97.00 255 PHE A N 1
ATOM 1963 C CA . PHE A 1 255 ? 0.259 -11.500 0.825 1.00 97.00 255 PHE A CA 1
ATOM 1964 C C . PHE A 1 255 ? -0.227 -11.590 -0.624 1.00 97.00 255 PHE A C 1
ATOM 1966 O O . PHE A 1 255 ? 0.425 -11.070 -1.533 1.00 97.00 255 PHE A O 1
ATOM 1973 N N . ASP A 1 256 ? -1.420 -12.136 -0.836 1.00 96.00 256 ASP A N 1
ATOM 1974 C CA . ASP A 1 256 ? -2.023 -12.232 -2.163 1.00 96.00 256 ASP A CA 1
ATOM 1975 C C . ASP A 1 256 ? -2.513 -10.890 -2.707 1.00 96.00 256 ASP A C 1
ATOM 1977 O O . ASP A 1 256 ? -2.317 -10.581 -3.887 1.00 96.00 256 ASP A O 1
ATOM 1981 N N . TYR A 1 257 ? -3.117 -10.070 -1.851 1.00 97.06 257 TYR A N 1
ATOM 1982 C CA . TYR A 1 257 ? -3.602 -8.745 -2.217 1.00 97.06 257 TYR A CA 1
ATOM 1983 C C . TYR A 1 257 ? -2.464 -7.802 -2.611 1.00 97.06 257 TYR A C 1
ATOM 1985 O O . TYR A 1 257 ? -2.549 -7.109 -3.630 1.00 97.06 257 TYR A O 1
ATOM 1993 N N . LEU A 1 258 ? -1.377 -7.786 -1.835 1.00 97.31 258 LEU A N 1
ATOM 1994 C CA . LEU A 1 258 ? -0.256 -6.873 -2.041 1.00 97.31 258 LEU A CA 1
ATOM 1995 C C . LEU A 1 258 ? 0.544 -7.190 -3.305 1.00 97.31 258 LEU A C 1
ATOM 1997 O O . LEU A 1 258 ? 1.222 -6.300 -3.812 1.00 97.31 258 LEU A O 1
ATOM 2001 N N . GLU A 1 259 ? 0.450 -8.396 -3.866 1.00 97.12 259 GLU A N 1
ATOM 2002 C CA . GLU A 1 259 ? 1.068 -8.727 -5.156 1.00 97.12 259 GLU A CA 1
ATOM 2003 C C . GLU A 1 259 ? 0.477 -7.909 -6.316 1.00 97.12 259 GLU A C 1
ATOM 2005 O O . GLU A 1 259 ? 1.201 -7.443 -7.213 1.00 97.12 259 GLU A O 1
ATOM 2010 N N . ASN A 1 260 ? -0.851 -7.774 -6.328 1.00 96.81 260 ASN A N 1
ATOM 2011 C CA . ASN A 1 260 ? -1.590 -7.007 -7.322 1.00 96.81 260 ASN A CA 1
ATOM 2012 C C . ASN A 1 260 ? -3.005 -6.662 -6.812 1.00 96.81 260 ASN A C 1
ATOM 2014 O O . ASN A 1 260 ? -3.958 -7.405 -7.079 1.00 96.81 260 ASN A O 1
ATOM 2018 N N . PRO A 1 261 ? -3.174 -5.501 -6.159 1.00 97.00 261 PRO A N 1
ATOM 2019 C CA . PRO A 1 261 ? -4.453 -5.103 -5.574 1.00 97.00 261 PRO A CA 1
ATOM 2020 C C . PRO A 1 261 ? -5.596 -5.010 -6.581 1.00 97.00 261 PRO A C 1
ATOM 2022 O O . PRO A 1 261 ? -6.712 -5.434 -6.292 1.00 97.00 261 PRO A O 1
ATOM 2025 N N . LYS A 1 262 ? -5.311 -4.494 -7.784 1.00 96.12 262 LYS A N 1
ATOM 2026 C CA . LYS A 1 262 ? -6.309 -4.341 -8.852 1.00 96.12 262 LYS A CA 1
ATOM 2027 C C . LYS A 1 262 ? -6.800 -5.685 -9.381 1.00 96.12 262 LYS A C 1
ATOM 2029 O O . LYS A 1 262 ? -7.961 -5.798 -9.754 1.00 96.12 262 LYS A O 1
ATOM 2034 N N . LYS A 1 263 ? -5.927 -6.698 -9.414 1.00 96.12 263 LYS A N 1
ATOM 2035 C CA . LYS A 1 263 ? -6.302 -8.063 -9.808 1.00 96.12 263 LYS A CA 1
ATOM 2036 C C . LYS A 1 263 ? -7.070 -8.777 -8.694 1.00 96.12 263 LYS A C 1
ATOM 2038 O O . LYS A 1 263 ? -7.993 -9.527 -8.986 1.00 96.12 263 LYS A O 1
ATOM 2043 N N . TYR A 1 264 ? -6.698 -8.550 -7.435 1.00 96.19 264 TYR A N 1
ATOM 2044 C CA . TYR A 1 264 ? -7.333 -9.209 -6.292 1.00 96.19 264 TYR A CA 1
ATOM 2045 C C . TYR A 1 264 ? -8.733 -8.646 -5.981 1.00 96.19 264 TYR A C 1
ATOM 2047 O O . TYR A 1 264 ? -9.668 -9.412 -5.717 1.00 96.19 264 TYR A O 1
ATOM 2055 N N . ILE A 1 265 ? -8.891 -7.317 -6.058 1.00 96.56 265 ILE A N 1
ATOM 2056 C CA . ILE A 1 265 ? -10.169 -6.597 -5.932 1.00 96.56 265 ILE A CA 1
ATOM 2057 C C . ILE A 1 265 ? -10.374 -5.723 -7.182 1.00 96.56 265 ILE A C 1
ATOM 2059 O O . ILE A 1 265 ? -9.993 -4.546 -7.188 1.00 96.56 265 ILE A O 1
ATOM 2063 N N . PRO A 1 266 ? -10.970 -6.274 -8.253 1.00 96.44 266 PRO A N 1
ATOM 2064 C CA . PRO A 1 266 ? -11.312 -5.502 -9.443 1.00 96.44 266 PRO A CA 1
ATOM 2065 C C . PRO A 1 266 ? -12.249 -4.343 -9.086 1.00 96.44 266 PRO A C 1
ATOM 2067 O O . PRO A 1 266 ? -13.262 -4.549 -8.430 1.00 96.44 266 PRO A O 1
ATOM 2070 N N . GLY A 1 267 ? -11.900 -3.118 -9.486 1.00 94.62 267 GLY A N 1
ATOM 2071 C CA . GLY A 1 267 ? -12.664 -1.911 -9.138 1.00 94.62 267 GLY A CA 1
ATOM 2072 C C . GLY A 1 267 ? -12.225 -1.208 -7.847 1.00 94.62 267 GLY A C 1
ATOM 2073 O O . GLY A 1 267 ? -12.841 -0.219 -7.454 1.00 94.62 267 GLY A O 1
ATOM 2074 N N . THR A 1 268 ? -11.148 -1.663 -7.191 1.00 96.19 268 THR A N 1
ATOM 2075 C CA . THR A 1 268 ? -10.540 -0.909 -6.081 1.00 96.19 268 THR A CA 1
ATOM 2076 C C . THR A 1 268 ? -10.010 0.455 -6.542 1.00 96.19 268 THR A C 1
ATOM 2078 O O . THR A 1 268 ? -9.352 0.569 -7.578 1.00 96.19 268 THR A O 1
ATOM 2081 N N . LYS A 1 269 ? -10.241 1.495 -5.731 1.00 95.25 269 LYS A N 1
ATOM 2082 C CA . LYS A 1 269 ? -9.672 2.844 -5.928 1.00 95.25 269 LYS A CA 1
ATOM 2083 C C . LYS A 1 269 ? -8.219 2.964 -5.451 1.00 95.25 269 LYS A C 1
ATOM 2085 O O . LYS A 1 269 ? -7.605 4.011 -5.630 1.00 95.25 269 LYS A O 1
ATOM 2090 N N . MET A 1 270 ? -7.642 1.912 -4.863 1.00 96.44 270 MET A N 1
ATOM 2091 C CA . MET A 1 270 ? -6.251 1.939 -4.411 1.00 96.44 270 MET A CA 1
ATOM 2092 C C . MET A 1 270 ? -5.292 1.936 -5.611 1.00 96.44 270 MET A C 1
ATOM 2094 O O . MET A 1 270 ? -5.087 0.916 -6.274 1.00 96.44 270 MET A O 1
ATOM 2098 N N . ALA A 1 271 ? -4.678 3.088 -5.882 1.00 95.50 271 ALA A N 1
ATOM 2099 C CA . ALA A 1 271 ? -3.722 3.279 -6.969 1.00 95.50 271 ALA A CA 1
ATOM 2100 C C . ALA A 1 271 ? -2.326 2.733 -6.608 1.00 95.50 271 ALA A C 1
ATOM 2102 O O . ALA A 1 271 ? -1.358 3.478 -6.490 1.00 95.50 271 ALA A O 1
ATOM 2103 N N . PHE A 1 272 ? -2.218 1.414 -6.442 1.00 97.06 272 PHE A N 1
ATOM 2104 C CA . PHE A 1 272 ? -0.961 0.731 -6.133 1.00 97.06 272 PHE A CA 1
ATOM 2105 C C . PHE A 1 272 ? -0.681 -0.395 -7.133 1.00 97.06 272 PHE A C 1
ATOM 2107 O O . PHE A 1 272 ? -1.554 -1.209 -7.428 1.00 97.06 272 PHE A O 1
ATOM 2114 N N . ALA A 1 273 ? 0.546 -0.447 -7.659 1.00 95.88 273 ALA A N 1
ATOM 2115 C CA . ALA A 1 273 ? 0.953 -1.451 -8.650 1.00 95.88 273 ALA A CA 1
ATOM 2116 C C . ALA A 1 273 ? 1.177 -2.854 -8.048 1.00 95.88 273 ALA A C 1
ATOM 2118 O O . ALA A 1 273 ? 1.165 -3.848 -8.778 1.00 95.88 273 ALA A O 1
ATOM 2119 N N . GLY A 1 274 ? 1.371 -2.931 -6.728 1.00 96.38 274 GLY A N 1
ATOM 2120 C CA . GLY A 1 274 ? 1.711 -4.155 -6.010 1.00 96.38 274 GLY A CA 1
ATOM 2121 C C . GLY A 1 274 ? 3.215 -4.346 -5.785 1.00 96.38 274 GLY A C 1
ATOM 2122 O O . GLY A 1 274 ? 4.058 -3.692 -6.404 1.00 96.38 274 GLY A O 1
ATOM 2123 N N . LEU A 1 275 ? 3.546 -5.270 -4.888 1.00 96.81 275 LEU A N 1
ATOM 2124 C CA . LEU A 1 275 ? 4.894 -5.717 -4.547 1.00 96.81 275 LEU A CA 1
ATOM 2125 C C . LEU A 1 275 ? 5.132 -7.096 -5.171 1.00 96.81 275 LEU A C 1
ATOM 2127 O O . LEU A 1 275 ? 4.548 -8.095 -4.752 1.00 96.81 275 LEU A O 1
ATOM 2131 N N . LYS A 1 276 ? 5.983 -7.153 -6.201 1.00 95.69 276 LYS A N 1
ATOM 2132 C CA . LYS A 1 276 ? 6.256 -8.397 -6.947 1.00 95.69 276 LYS A CA 1
ATOM 2133 C C . LYS A 1 276 ? 7.194 -9.356 -6.231 1.00 95.69 276 LYS A C 1
ATOM 2135 O O . LYS A 1 276 ? 7.146 -10.544 -6.503 1.00 95.69 276 LYS A O 1
ATOM 2140 N N . LYS A 1 277 ? 8.046 -8.841 -5.349 1.00 95.88 277 LYS A N 1
ATOM 2141 C CA . LYS A 1 277 ? 8.982 -9.661 -4.587 1.00 95.88 277 LYS A CA 1
ATOM 2142 C C . LYS A 1 277 ? 8.282 -10.211 -3.354 1.00 95.88 277 LYS A C 1
ATOM 2144 O O . LYS A 1 277 ? 7.804 -9.435 -2.531 1.00 95.88 277 LYS A O 1
ATOM 2149 N N . ASP A 1 278 ? 8.303 -11.528 -3.206 1.00 95.94 278 ASP A N 1
ATOM 2150 C CA . ASP A 1 278 ? 7.708 -12.223 -2.061 1.00 95.94 278 ASP A CA 1
ATOM 2151 C C . ASP A 1 278 ? 8.330 -11.763 -0.741 1.00 95.94 278 ASP A C 1
ATOM 2153 O O . ASP A 1 278 ? 7.617 -11.458 0.210 1.00 95.94 278 ASP A O 1
ATOM 2157 N N . LYS A 1 279 ? 9.658 -11.584 -0.723 1.00 96.25 279 LYS A N 1
ATOM 2158 C CA . LYS A 1 279 ? 10.385 -11.056 0.436 1.00 96.25 279 LYS A CA 1
ATOM 2159 C C . LYS A 1 279 ? 9.854 -9.692 0.895 1.00 96.25 279 LYS A C 1
ATOM 2161 O O . LYS A 1 279 ? 9.663 -9.490 2.086 1.00 96.25 279 LYS A O 1
ATOM 2166 N N . ASP A 1 280 ? 9.589 -8.775 -0.036 1.00 96.88 280 ASP A N 1
ATOM 2167 C CA . ASP A 1 280 ? 9.095 -7.435 0.306 1.00 96.88 280 ASP A CA 1
ATOM 2168 C C . ASP A 1 280 ? 7.681 -7.509 0.903 1.00 96.88 280 ASP A C 1
ATOM 2170 O O . ASP A 1 280 ? 7.349 -6.744 1.809 1.00 96.88 280 ASP A O 1
ATOM 2174 N N . ARG A 1 281 ? 6.845 -8.441 0.421 1.00 97.75 281 ARG A N 1
ATOM 2175 C CA . ARG A 1 281 ? 5.512 -8.683 0.992 1.00 97.75 281 ARG A CA 1
ATOM 2176 C C . ARG A 1 281 ? 5.610 -9.267 2.398 1.00 97.75 281 ARG A C 1
ATOM 2178 O O . ARG A 1 281 ? 4.956 -8.746 3.293 1.00 97.75 281 ARG A O 1
ATOM 2185 N N . ASN A 1 282 ? 6.453 -10.278 2.598 1.00 97.75 282 ASN A N 1
ATOM 2186 C CA . ASN A 1 282 ? 6.687 -10.898 3.904 1.00 97.75 282 ASN A CA 1
ATOM 2187 C C . ASN A 1 282 ? 7.190 -9.880 4.937 1.00 97.75 282 ASN A C 1
ATOM 2189 O O . ASN A 1 282 ? 6.611 -9.755 6.016 1.00 97.75 282 ASN A O 1
ATOM 2193 N N . ASP A 1 283 ? 8.209 -9.092 4.580 1.00 98.12 283 ASP A N 1
ATOM 2194 C CA . ASP A 1 283 ? 8.766 -8.044 5.441 1.00 98.12 283 ASP A CA 1
ATOM 2195 C C . ASP A 1 283 ? 7.696 -7.001 5.821 1.00 98.12 283 ASP A C 1
ATOM 2197 O O . ASP A 1 283 ? 7.553 -6.650 6.994 1.00 98.12 283 ASP A O 1
ATOM 2201 N N . LEU A 1 284 ? 6.910 -6.524 4.844 1.00 98.12 284 LEU A N 1
ATOM 2202 C CA . LEU A 1 284 ? 5.860 -5.528 5.075 1.00 98.12 284 LEU A CA 1
ATOM 2203 C C . LEU A 1 284 ? 4.717 -6.068 5.943 1.00 98.12 284 LEU A C 1
ATOM 2205 O O . LEU A 1 284 ? 4.266 -5.368 6.845 1.00 98.12 284 LEU A O 1
ATOM 2209 N N . ILE A 1 285 ? 4.242 -7.286 5.682 1.00 97.81 285 ILE A N 1
ATOM 2210 C CA . ILE A 1 285 ? 3.136 -7.896 6.436 1.00 97.81 285 ILE A CA 1
ATOM 2211 C C . ILE A 1 285 ? 3.553 -8.160 7.880 1.00 97.81 285 ILE A C 1
ATOM 2213 O O . ILE A 1 285 ? 2.774 -7.878 8.788 1.00 97.81 285 ILE A O 1
ATOM 2217 N N . THR A 1 286 ? 4.793 -8.610 8.095 1.00 97.56 286 THR A N 1
ATOM 2218 C CA . THR A 1 286 ? 5.356 -8.798 9.440 1.00 97.56 286 THR A CA 1
ATOM 2219 C C . THR A 1 286 ? 5.326 -7.488 10.224 1.00 97.56 286 THR A C 1
ATOM 2221 O O . THR A 1 286 ? 4.796 -7.440 11.331 1.00 97.56 286 THR A O 1
ATOM 2224 N N . TRP A 1 287 ? 5.794 -6.396 9.610 1.00 97.88 287 TRP A N 1
ATOM 2225 C CA . TRP A 1 287 ? 5.756 -5.074 10.233 1.00 97.88 287 TRP A CA 1
ATOM 2226 C C . TRP A 1 287 ? 4.324 -4.568 10.468 1.00 97.88 287 TRP A C 1
ATOM 2228 O O . TRP A 1 287 ? 4.033 -4.032 11.537 1.00 97.88 287 TRP A O 1
ATOM 2238 N N . LEU A 1 288 ? 3.410 -4.756 9.507 1.00 97.50 288 LEU A N 1
ATOM 2239 C CA . LEU A 1 288 ? 2.005 -4.363 9.660 1.00 97.50 288 LEU A CA 1
ATOM 2240 C C . LEU A 1 288 ? 1.363 -5.086 10.845 1.00 97.50 288 LEU A C 1
ATOM 2242 O O . LEU A 1 288 ? 0.734 -4.436 11.671 1.00 97.50 288 LEU A O 1
ATOM 2246 N N . ARG A 1 289 ? 1.578 -6.398 10.981 1.00 96.06 289 ARG A N 1
ATOM 2247 C CA . ARG A 1 289 ? 1.039 -7.199 12.092 1.00 96.06 289 ARG A CA 1
ATOM 2248 C C . ARG A 1 289 ? 1.466 -6.668 13.458 1.00 96.06 289 ARG A C 1
ATOM 2250 O O . ARG A 1 289 ? 0.707 -6.761 14.415 1.00 96.06 289 ARG A O 1
ATOM 2257 N N . GLU A 1 290 ? 2.668 -6.114 13.559 1.00 95.50 290 GLU A N 1
ATOM 2258 C CA . GLU A 1 290 ? 3.187 -5.525 14.795 1.00 95.50 290 GLU A CA 1
ATOM 2259 C C . GLU A 1 290 ? 2.665 -4.107 15.048 1.00 95.50 290 GLU A C 1
ATOM 2261 O O . GLU A 1 290 ? 2.428 -3.750 16.199 1.00 95.50 290 GLU A O 1
ATOM 2266 N N . ASN A 1 291 ? 2.461 -3.318 13.989 1.00 96.12 291 ASN A N 1
ATOM 2267 C CA . ASN A 1 291 ? 2.199 -1.876 14.076 1.00 96.12 291 ASN A CA 1
ATOM 2268 C C . ASN A 1 291 ? 0.732 -1.488 13.852 1.00 96.12 291 ASN A C 1
ATOM 2270 O O . ASN A 1 291 ? 0.406 -0.305 13.905 1.00 96.12 291 ASN A O 1
ATOM 2274 N N . THR A 1 292 ? -0.149 -2.454 13.587 1.00 94.75 292 THR A N 1
ATOM 2275 C CA . THR A 1 292 ? -1.592 -2.232 13.416 1.00 94.75 292 THR A CA 1
ATOM 2276 C C . THR A 1 292 ? -2.445 -3.036 14.395 1.00 94.75 292 THR A C 1
ATOM 2278 O O . THR A 1 292 ? -3.585 -3.372 14.063 1.00 94.75 292 THR A O 1
ATOM 2281 N N . LYS A 1 293 ? -1.875 -3.428 15.534 1.00 88.25 293 LYS A N 1
ATOM 2282 C CA . LYS A 1 293 ? -2.621 -4.088 16.611 1.00 88.25 293 LYS A CA 1
ATOM 2283 C C . LYS A 1 293 ? -3.602 -3.120 17.247 1.00 88.25 293 LYS A C 1
ATOM 2285 O O . LYS A 1 293 ? -3.210 -1.942 17.372 1.00 88.25 293 LYS A O 1
#

pLDDT: mean 73.75, std 21.47, range [32.53, 98.19]